Protein AF-A0AAX3RN47-F1 (afdb_monomer)

Solvent-accessible surface area (backbone atoms only — not comparable to full-atom values): 11446 Å² total; per-residue (Å²): 110,65,84,72,44,40,63,66,53,53,77,85,39,42,45,74,71,92,69,87,82,52,75,66,55,56,52,55,49,50,53,57,58,70,74,39,62,65,71,59,48,52,57,48,28,60,75,63,74,44,53,72,69,50,51,50,44,47,62,76,27,50,90,68,47,43,74,66,54,88,57,66,67,54,56,54,48,51,54,39,60,74,70,48,74,79,68,94,59,73,55,88,44,81,57,66,82,49,42,52,60,46,55,44,50,49,54,52,52,53,60,62,47,71,77,58,88,60,86,88,56,64,60,66,63,53,50,51,55,52,46,52,56,49,47,56,53,53,48,67,66,46,50,62,54,50,55,50,51,54,51,49,40,54,73,72,67,76,50,55,61,96,45,77,64,45,25,48,38,42,50,45,41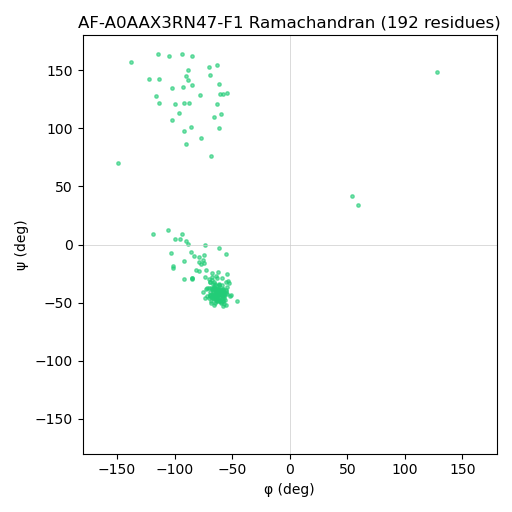,47,42,63,75,32,67,67,56,34,53,49,52,62,47,53,46,45,74,74,78,99

Sequence (194 aa):
MIEAFKRSAYLNERETVRKTTTLDHIKELSEWTNAIPHEMLEKRLEKDHLTREQLMLHIEQKDSPFIKKELKWIETFEELMDTYETSPLDYLSFQSLIHPFIIYAKKQIECLFKKVTSNLINIETVTQSITDALYARLHIMVMKCVILEVNIARKIEVLEGDTSEERFQYFMRQFNEDSEMRMEFLKTIQYYLG

Structure (mmCIF, N/CA/C/O backbone):
data_AF-A0AAX3RN47-F1
#
_entry.id   AF-A0AAX3RN47-F1
#
loop_
_atom_site.group_PDB
_atom_site.id
_atom_site.type_symbol
_atom_site.label_atom_id
_atom_site.label_alt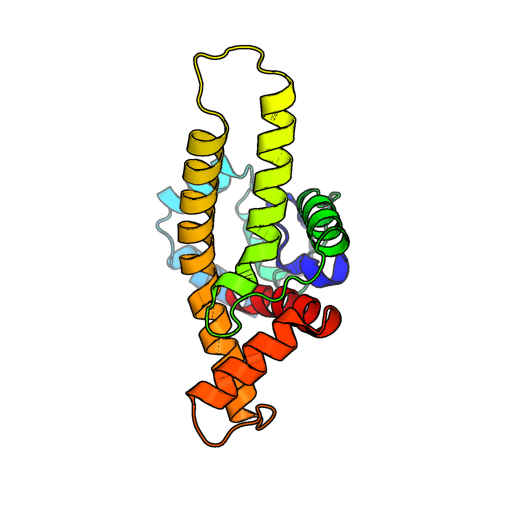_id
_atom_site.label_comp_id
_atom_site.label_asym_id
_atom_site.label_entity_id
_atom_site.label_seq_id
_atom_site.pdbx_PDB_ins_code
_atom_site.Cartn_x
_atom_site.Cartn_y
_atom_site.Cartn_z
_atom_site.occupancy
_atom_site.B_iso_or_equiv
_atom_site.auth_seq_id
_atom_site.auth_comp_id
_atom_site.auth_asym_id
_atom_site.auth_atom_id
_atom_site.pdbx_PDB_model_num
ATOM 1 N N . MET A 1 1 ? 11.785 9.933 3.137 1.00 72.75 1 MET A N 1
ATOM 2 C CA . MET A 1 1 ? 10.908 8.804 2.757 1.00 72.75 1 MET A CA 1
ATOM 3 C C . MET A 1 1 ? 10.748 8.621 1.246 1.00 72.75 1 MET A C 1
ATOM 5 O O . MET A 1 1 ? 10.734 7.481 0.803 1.00 72.75 1 MET A O 1
ATOM 9 N N . ILE A 1 2 ? 10.713 9.697 0.447 1.00 75.56 2 ILE A N 1
ATOM 10 C CA . ILE A 1 2 ? 10.593 9.649 -1.030 1.00 75.56 2 ILE A CA 1
ATOM 11 C C . ILE A 1 2 ? 11.521 8.615 -1.691 1.00 75.56 2 ILE A C 1
ATOM 13 O O . ILE A 1 2 ? 11.055 7.791 -2.470 1.00 75.56 2 ILE A O 1
ATOM 17 N N . GLU A 1 3 ? 12.811 8.600 -1.342 1.00 79.75 3 GLU A N 1
ATOM 18 C CA . GLU A 1 3 ? 13.776 7.665 -1.944 1.00 79.75 3 GLU A CA 1
ATOM 19 C C . GLU A 1 3 ? 13.427 6.189 -1.688 1.00 79.75 3 GLU A C 1
ATOM 21 O O . GLU A 1 3 ? 13.620 5.345 -2.561 1.00 79.75 3 GLU A O 1
ATOM 26 N N . ALA A 1 4 ? 12.845 5.880 -0.525 1.00 79.75 4 ALA A N 1
ATOM 27 C CA . ALA A 1 4 ? 12.442 4.525 -0.155 1.00 79.75 4 ALA A CA 1
ATOM 28 C C . ALA A 1 4 ? 11.205 4.035 -0.925 1.00 79.75 4 ALA A C 1
ATOM 30 O O . ALA A 1 4 ? 11.013 2.829 -1.051 1.00 79.75 4 ALA A O 1
ATOM 31 N N . PHE A 1 5 ? 10.392 4.956 -1.451 1.00 83.44 5 PHE A N 1
ATOM 32 C CA . PHE A 1 5 ? 9.124 4.665 -2.124 1.00 83.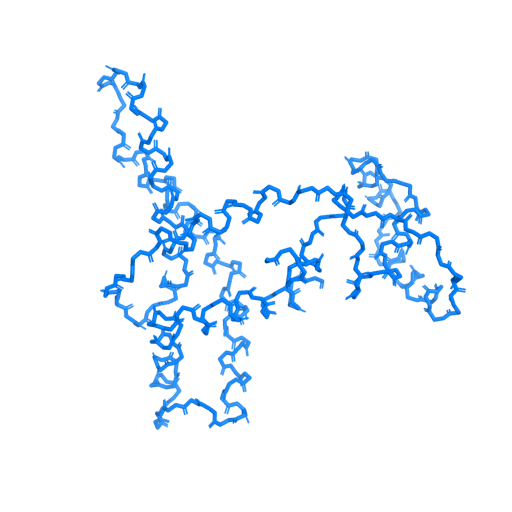44 5 PHE A CA 1
ATOM 33 C C . PHE A 1 5 ? 9.085 5.109 -3.589 1.00 83.44 5 PHE A C 1
ATOM 35 O O . PHE A 1 5 ? 8.038 5.035 -4.229 1.00 83.44 5 PHE A O 1
ATOM 42 N N . LYS A 1 6 ? 10.210 5.540 -4.169 1.00 85.44 6 LYS A N 1
ATOM 43 C CA . LYS A 1 6 ? 10.245 6.053 -5.547 1.00 85.44 6 LYS A CA 1
ATOM 44 C C . LYS A 1 6 ? 9.683 5.063 -6.577 1.00 85.44 6 LYS A C 1
ATOM 46 O O . LYS A 1 6 ? 9.050 5.484 -7.539 1.00 85.44 6 LYS A O 1
ATOM 51 N N . ARG A 1 7 ? 9.836 3.748 -6.355 1.00 85.75 7 ARG A N 1
ATOM 52 C CA . ARG A 1 7 ? 9.270 2.691 -7.222 1.00 85.75 7 ARG A CA 1
ATOM 53 C C . ARG A 1 7 ? 7.740 2.642 -7.182 1.00 85.75 7 ARG A C 1
ATOM 55 O O . ARG A 1 7 ? 7.129 2.214 -8.155 1.00 85.75 7 ARG A O 1
ATOM 62 N N . SER A 1 8 ? 7.140 3.127 -6.098 1.00 86.62 8 SER A N 1
ATOM 63 C CA . SER A 1 8 ? 5.688 3.218 -5.903 1.00 86.62 8 SER A CA 1
ATOM 64 C C . SER A 1 8 ? 5.068 4.466 -6.538 1.00 86.62 8 SER A C 1
ATOM 66 O O . SER A 1 8 ? 3.846 4.564 -6.601 1.00 86.62 8 SER A O 1
ATOM 68 N N . ALA A 1 9 ? 5.877 5.424 -7.008 1.00 88.12 9 ALA A N 1
ATOM 69 C CA . ALA A 1 9 ? 5.364 6.639 -7.634 1.00 88.12 9 ALA A CA 1
ATOM 70 C C . ALA A 1 9 ? 4.553 6.307 -8.893 1.00 88.12 9 ALA A C 1
ATOM 72 O O . ALA A 1 9 ? 4.973 5.476 -9.707 1.00 88.12 9 ALA A O 1
ATOM 73 N N . TYR A 1 10 ? 3.424 6.979 -9.093 1.00 86.94 10 TYR A N 1
ATOM 74 C CA . TYR A 1 10 ? 2.623 6.838 -10.306 1.00 86.94 10 TYR A CA 1
ATOM 75 C C . TYR A 1 10 ? 3.410 7.310 -11.536 1.00 86.94 10 TYR A C 1
ATOM 77 O O . TYR A 1 10 ? 4.303 8.150 -11.437 1.00 86.94 10 TYR A O 1
ATOM 85 N N . LEU A 1 11 ? 3.077 6.803 -12.728 1.00 85.81 11 LEU A N 1
ATOM 86 C CA . LEU A 1 11 ? 3.798 7.161 -13.961 1.00 85.81 11 LEU A CA 1
ATOM 87 C C . LEU A 1 11 ? 3.839 8.680 -14.204 1.00 85.81 11 LEU A C 1
ATOM 89 O O . LEU A 1 11 ? 4.876 9.226 -14.560 1.00 85.81 11 LEU A O 1
ATOM 93 N N . ASN A 1 12 ? 2.741 9.381 -13.915 1.00 84.94 12 ASN A N 1
ATOM 94 C CA . ASN A 1 12 ? 2.628 10.836 -14.054 1.00 84.94 12 ASN A CA 1
ATOM 95 C C . ASN A 1 12 ? 3.369 11.650 -12.965 1.00 84.94 12 ASN A C 1
ATOM 97 O O . ASN A 1 12 ? 3.471 12.877 -13.077 1.00 84.94 12 ASN A O 1
ATOM 101 N N . GLU A 1 13 ? 3.878 10.995 -11.919 1.00 87.25 13 GLU A N 1
ATOM 102 C CA . GLU A 1 13 ? 4.730 11.584 -10.877 1.00 87.25 13 GLU A CA 1
ATOM 103 C C . GLU A 1 13 ? 6.224 11.448 -11.211 1.00 87.25 13 GLU A C 1
ATOM 105 O O . GLU A 1 13 ? 7.068 12.124 -10.613 1.00 87.25 13 GLU A O 1
ATOM 110 N N . ARG A 1 14 ? 6.557 10.600 -12.190 1.00 87.44 14 ARG A N 1
ATOM 111 C CA . ARG A 1 14 ? 7.928 10.317 -12.609 1.00 87.44 14 ARG A CA 1
ATOM 112 C C . ARG A 1 14 ? 8.398 11.295 -13.684 1.00 87.44 14 ARG A C 1
ATOM 114 O O . ARG A 1 14 ? 7.623 11.799 -14.498 1.00 87.44 14 ARG A O 1
ATOM 121 N N . GLU A 1 15 ? 9.697 11.553 -13.705 1.00 84.00 15 GLU A N 1
ATOM 122 C CA . GLU A 1 15 ? 10.371 12.259 -14.786 1.00 84.00 15 GLU A CA 1
ATOM 123 C C . GLU A 1 15 ? 10.901 11.257 -15.812 1.00 84.00 15 GLU A C 1
ATOM 125 O O . GLU A 1 15 ? 11.489 10.236 -15.462 1.00 84.00 15 GLU A O 1
ATOM 130 N N . THR A 1 16 ? 10.700 11.554 -17.093 1.00 77.44 16 THR A N 1
ATOM 131 C CA . THR A 1 16 ? 11.273 10.777 -18.191 1.00 77.44 16 THR A CA 1
ATOM 132 C C . THR A 1 16 ? 12.611 11.387 -18.585 1.00 77.44 16 THR A C 1
ATOM 134 O O . THR A 1 16 ? 12.656 12.361 -19.341 1.00 77.44 16 THR A O 1
ATOM 137 N N . VAL A 1 17 ? 13.709 10.826 -18.087 1.00 69.62 17 VAL A N 1
ATOM 138 C CA . VAL A 1 17 ? 15.057 11.233 -18.509 1.00 69.62 17 VAL A CA 1
ATOM 139 C C . VAL A 1 17 ? 15.481 10.347 -19.674 1.00 69.62 17 VAL A C 1
ATOM 141 O O . VAL A 1 17 ? 15.528 9.132 -19.524 1.00 69.62 17 VAL A O 1
ATOM 144 N N . ARG A 1 18 ? 15.804 10.906 -20.844 1.00 63.19 18 ARG A N 1
ATOM 145 C CA . ARG A 1 18 ? 16.321 10.085 -21.951 1.00 63.19 18 ARG A CA 1
ATOM 146 C C . ARG A 1 18 ? 17.657 9.452 -21.550 1.00 63.19 18 ARG A C 1
ATOM 148 O O . ARG A 1 18 ? 18.615 10.162 -21.252 1.00 63.19 18 ARG A O 1
ATOM 155 N N . LYS A 1 19 ? 17.723 8.122 -21.577 1.00 62.34 19 LYS A N 1
ATOM 156 C CA . LYS A 1 19 ? 18.971 7.350 -21.560 1.00 62.34 19 LYS A CA 1
ATOM 157 C C . LYS A 1 19 ? 19.114 6.606 -22.885 1.00 62.34 19 LYS A C 1
ATOM 159 O O . LYS A 1 19 ? 18.166 6.506 -23.657 1.00 62.34 19 LYS A O 1
ATOM 164 N N . THR A 1 20 ? 20.317 6.124 -23.170 1.00 58.28 20 THR A N 1
ATOM 165 C CA . THR A 1 20 ? 20.572 5.273 -24.333 1.00 58.28 20 THR A CA 1
ATOM 166 C C . THR A 1 20 ? 19.830 3.947 -24.149 1.00 58.28 20 THR A C 1
ATOM 168 O O . THR A 1 20 ? 20.199 3.158 -23.279 1.00 58.28 20 THR A O 1
ATOM 171 N N . THR A 1 21 ? 18.784 3.712 -24.942 1.00 62.53 21 THR A N 1
ATOM 172 C CA . THR A 1 21 ? 18.019 2.456 -24.945 1.00 62.53 21 THR A CA 1
ATOM 173 C C . THR A 1 21 ? 18.928 1.279 -25.303 1.00 62.53 21 THR A C 1
ATOM 175 O O . THR A 1 21 ? 19.652 1.323 -26.300 1.00 62.53 21 THR A O 1
ATOM 178 N N . THR A 1 22 ? 18.905 0.219 -24.493 1.00 65.69 22 THR A N 1
ATOM 179 C CA . THR A 1 22 ? 19.652 -1.022 -24.767 1.00 65.69 22 THR A CA 1
ATOM 180 C C . THR A 1 22 ? 18.775 -2.044 -25.496 1.00 65.69 22 THR A C 1
ATOM 182 O O . THR A 1 22 ? 17.550 -1.928 -25.514 1.00 65.69 22 THR A O 1
ATOM 185 N N . LEU A 1 23 ? 19.392 -3.069 -26.094 1.00 64.25 23 LEU A N 1
ATOM 186 C CA . LEU A 1 23 ? 18.671 -4.111 -26.837 1.00 64.25 23 LEU A CA 1
ATOM 187 C C . LEU A 1 23 ? 17.680 -4.901 -25.957 1.00 64.25 23 LEU A C 1
ATOM 189 O O . LEU A 1 23 ? 16.601 -5.262 -26.422 1.00 64.25 23 LEU A O 1
ATOM 193 N N . ASP A 1 24 ? 18.026 -5.131 -24.687 1.00 65.38 24 ASP A N 1
ATOM 194 C CA . ASP A 1 24 ? 17.179 -5.859 -23.732 1.00 65.38 24 ASP A CA 1
ATOM 195 C C . ASP A 1 24 ? 15.890 -5.093 -23.406 1.00 65.38 24 ASP A C 1
ATOM 197 O O . ASP A 1 24 ? 14.807 -5.679 -23.382 1.00 65.38 24 ASP A O 1
ATOM 201 N N . HIS A 1 25 ? 15.979 -3.766 -23.273 1.00 67.00 25 HIS A N 1
ATOM 202 C CA . HIS A 1 25 ? 14.815 -2.909 -23.044 1.00 67.00 25 HIS A CA 1
ATOM 203 C C . HIS A 1 25 ? 13.836 -2.918 -24.226 1.00 67.00 25 HIS A C 1
ATOM 205 O O . HIS A 1 25 ? 12.623 -2.870 -24.030 1.00 67.00 25 HIS A O 1
ATOM 211 N N . ILE A 1 26 ? 14.339 -3.033 -25.461 1.00 67.88 26 ILE A N 1
ATOM 212 C CA . ILE A 1 26 ? 13.494 -3.146 -26.663 1.00 67.88 26 ILE A CA 1
ATOM 213 C C . ILE A 1 26 ? 12.690 -4.452 -26.633 1.00 67.88 26 ILE A C 1
ATOM 215 O O . ILE A 1 26 ? 11.512 -4.467 -26.999 1.00 67.88 26 ILE A O 1
ATOM 219 N N . LYS A 1 27 ? 13.307 -5.547 -26.174 1.00 74.25 27 LYS A N 1
ATOM 220 C CA . LYS A 1 27 ? 12.639 -6.844 -26.055 1.00 74.25 27 LYS A CA 1
ATOM 221 C C . LYS A 1 27 ? 11.562 -6.819 -24.969 1.00 74.25 27 LYS A C 1
ATOM 223 O O . LYS A 1 27 ? 10.420 -7.169 -25.259 1.00 74.25 27 LYS A O 1
ATOM 228 N N . GLU A 1 28 ? 11.887 -6.325 -23.778 1.00 73.19 28 GLU A N 1
ATOM 229 C CA . GLU A 1 28 ? 10.935 -6.195 -22.665 1.00 73.19 28 GLU A CA 1
ATOM 230 C C . GLU A 1 28 ? 9.738 -5.297 -23.027 1.00 73.19 28 GLU A C 1
ATOM 232 O O . GLU A 1 28 ? 8.583 -5.623 -22.747 1.00 73.19 28 GLU A O 1
ATOM 237 N N . LEU A 1 29 ? 9.987 -4.203 -23.749 1.00 71.19 29 LEU A N 1
ATOM 238 C CA . LEU A 1 29 ? 8.935 -3.338 -24.273 1.00 71.19 29 LEU A CA 1
ATOM 239 C C . LEU A 1 29 ? 8.012 -4.062 -25.260 1.00 71.19 29 LEU A C 1
ATOM 241 O O . LEU A 1 29 ? 6.795 -3.852 -25.253 1.00 71.19 29 LEU A O 1
ATOM 245 N N . SER A 1 30 ? 8.578 -4.882 -26.147 1.00 74.00 30 SER A N 1
ATOM 246 C CA . SER A 1 30 ? 7.787 -5.649 -27.109 1.00 74.00 30 SER A CA 1
ATOM 247 C C . SER A 1 30 ? 6.884 -6.657 -26.396 1.00 74.00 30 SER A C 1
ATOM 249 O O . SER A 1 30 ? 5.720 -6.795 -26.756 1.00 74.00 30 SER A O 1
ATOM 251 N N . GLU A 1 31 ? 7.367 -7.281 -25.323 1.00 80.50 31 GLU A N 1
ATOM 252 C CA . GLU A 1 31 ? 6.576 -8.190 -24.492 1.00 80.50 31 GLU A CA 1
ATOM 253 C C . GLU A 1 31 ? 5.419 -7.443 -23.807 1.00 80.50 31 GLU A C 1
ATOM 255 O O . GLU A 1 31 ? 4.267 -7.866 -23.911 1.00 80.50 31 GLU A O 1
ATOM 260 N N . TRP A 1 32 ? 5.688 -6.275 -23.213 1.00 74.56 32 TRP A N 1
ATOM 261 C CA . TRP A 1 32 ? 4.668 -5.431 -22.575 1.00 74.56 32 TRP A CA 1
ATOM 262 C C . TRP A 1 32 ? 3.599 -4.928 -23.546 1.00 74.56 32 TRP A C 1
ATOM 264 O O . TRP A 1 32 ? 2.402 -5.000 -23.267 1.00 74.56 32 TRP A O 1
ATOM 274 N N . THR A 1 33 ? 4.020 -4.404 -24.696 1.00 76.75 33 THR A N 1
ATOM 275 C CA . THR A 1 33 ? 3.093 -3.823 -25.676 1.00 76.75 33 THR A CA 1
ATOM 276 C C . THR A 1 33 ? 2.282 -4.878 -26.420 1.00 76.75 33 THR A C 1
ATOM 278 O O . THR A 1 33 ? 1.151 -4.591 -26.799 1.00 76.75 33 THR A O 1
ATOM 281 N N . ASN A 1 34 ? 2.805 -6.097 -26.581 1.00 81.88 34 ASN A N 1
ATOM 282 C CA . ASN A 1 34 ? 2.066 -7.212 -27.177 1.00 81.88 34 ASN A CA 1
ATOM 283 C C . ASN A 1 34 ? 1.087 -7.874 -26.195 1.00 81.88 34 ASN A C 1
ATOM 285 O O . ASN A 1 34 ? 0.120 -8.497 -26.630 1.00 81.88 34 ASN A O 1
ATOM 289 N N . ALA A 1 35 ? 1.307 -7.738 -24.884 1.00 83.06 35 ALA A N 1
ATOM 290 C CA . ALA A 1 35 ? 0.412 -8.272 -23.858 1.00 83.06 35 ALA A CA 1
ATOM 291 C C . ALA A 1 35 ? -0.895 -7.469 -23.702 1.00 83.06 35 ALA A C 1
ATOM 293 O O . ALA A 1 35 ? -1.850 -7.962 -23.101 1.00 83.06 35 ALA A O 1
ATOM 294 N N . ILE A 1 36 ? -0.956 -6.242 -24.231 1.00 83.12 36 ILE A N 1
ATOM 295 C CA . ILE A 1 36 ? -2.099 -5.335 -24.082 1.00 83.12 36 ILE A CA 1
ATOM 296 C C . ILE A 1 36 ? -2.718 -5.067 -25.461 1.00 83.12 36 ILE A C 1
ATOM 298 O O . ILE A 1 36 ? -2.008 -4.638 -26.371 1.00 83.12 36 ILE A O 1
ATOM 302 N N . PRO A 1 37 ? -4.043 -5.244 -25.642 1.00 89.31 37 PRO A N 1
ATOM 303 C CA . PRO A 1 37 ? -4.707 -4.857 -26.881 1.00 89.31 37 PRO A CA 1
ATOM 304 C C . PRO A 1 37 ? -4.439 -3.386 -27.215 1.00 89.31 37 PRO A C 1
ATOM 306 O O . PRO A 1 37 ? -4.638 -2.511 -26.371 1.00 89.31 37 PRO A O 1
ATOM 309 N N . HIS A 1 38 ? -4.026 -3.110 -28.455 1.00 85.75 38 HIS A N 1
ATOM 310 C CA . HIS A 1 38 ? -3.560 -1.783 -28.870 1.00 85.75 38 HIS A CA 1
ATOM 311 C C . HIS A 1 38 ? -4.542 -0.655 -28.514 1.00 85.75 38 HIS A C 1
ATOM 313 O O . HIS A 1 38 ? -4.138 0.349 -27.940 1.00 85.75 38 HIS A O 1
ATOM 319 N N . GLU A 1 39 ? -5.840 -0.852 -28.757 1.00 89.50 39 GLU A N 1
ATOM 320 C CA . GLU A 1 39 ? -6.873 0.145 -28.447 1.00 89.50 39 GLU A CA 1
ATOM 321 C C . GLU A 1 39 ? -6.959 0.475 -26.945 1.00 89.50 39 GLU A C 1
ATOM 323 O O . GLU A 1 39 ? -7.188 1.624 -26.565 1.00 89.50 39 GLU A O 1
ATOM 328 N N . MET A 1 40 ? -6.756 -0.517 -26.070 1.00 89.19 40 MET A N 1
ATOM 329 C CA . MET A 1 40 ? -6.765 -0.298 -24.620 1.00 89.19 40 MET A CA 1
ATOM 330 C C . MET A 1 40 ? -5.520 0.454 -24.159 1.00 89.19 40 MET A C 1
ATOM 332 O O . MET A 1 40 ? -5.618 1.298 -23.268 1.00 89.19 40 MET A O 1
ATOM 336 N N . LEU A 1 41 ? -4.369 0.165 -24.773 1.00 87.00 41 LEU A N 1
ATOM 337 C CA . LEU A 1 41 ? -3.126 0.871 -24.492 1.00 87.00 41 LEU A CA 1
ATOM 338 C C . LEU A 1 41 ? -3.244 2.352 -24.864 1.00 87.00 41 LEU A C 1
ATOM 340 O O . LEU A 1 41 ? -2.961 3.201 -24.025 1.00 87.00 41 LEU A O 1
ATOM 344 N N . GLU A 1 42 ? -3.732 2.667 -26.065 1.00 88.69 42 GLU A N 1
ATOM 345 C CA . GLU A 1 42 ? -3.890 4.057 -26.515 1.00 88.69 42 GLU A CA 1
ATOM 346 C C . GLU A 1 42 ? -4.890 4.829 -25.639 1.00 88.69 42 GLU A C 1
ATOM 348 O O . GLU A 1 42 ? -4.577 5.920 -25.166 1.00 88.69 42 GLU A O 1
ATOM 353 N N . LYS A 1 43 ? -6.041 4.227 -25.300 1.00 90.31 43 LYS A N 1
ATOM 354 C CA . LYS A 1 43 ? -7.005 4.823 -24.351 1.00 90.31 43 LYS A CA 1
ATOM 355 C C . LYS A 1 43 ? -6.382 5.108 -22.985 1.00 90.31 43 LYS A C 1
ATOM 357 O O . LYS A 1 43 ? -6.712 6.104 -22.340 1.00 90.31 43 LYS A O 1
ATOM 362 N N . ARG A 1 44 ? -5.509 4.217 -22.505 1.00 87.31 44 ARG A N 1
ATOM 363 C CA . ARG A 1 44 ? -4.838 4.392 -21.215 1.00 87.31 44 ARG A CA 1
ATOM 364 C C . ARG A 1 44 ? -3.792 5.503 -21.269 1.00 87.31 44 ARG A C 1
ATOM 366 O O . ARG A 1 44 ? -3.757 6.325 -20.359 1.00 87.31 44 ARG A O 1
ATOM 373 N N . LEU A 1 45 ? -2.990 5.537 -22.331 1.00 87.94 45 LEU A N 1
ATOM 374 C CA . LEU A 1 45 ? -1.995 6.578 -22.583 1.00 87.94 45 LEU A CA 1
ATOM 375 C C . LEU A 1 45 ? -2.640 7.965 -22.674 1.00 87.94 45 LEU A C 1
ATOM 377 O O . LEU A 1 45 ? -2.160 8.904 -22.042 1.00 87.94 45 LEU A O 1
ATOM 381 N N . GLU A 1 46 ? -3.773 8.078 -23.370 1.00 90.38 46 GLU A N 1
ATOM 382 C CA . GLU A 1 46 ? -4.537 9.324 -23.468 1.00 90.38 46 GLU A CA 1
ATOM 383 C C . GLU A 1 46 ? -5.031 9.799 -22.094 1.00 90.38 46 GLU A C 1
ATOM 385 O O . GLU A 1 46 ? -4.833 10.961 -21.733 1.00 90.38 46 GLU A O 1
ATOM 390 N N . LYS A 1 47 ? -5.610 8.887 -21.298 1.00 88.88 47 LYS A N 1
ATOM 391 C CA . LYS A 1 47 ? -6.093 9.181 -19.940 1.00 88.88 47 LYS A CA 1
ATOM 392 C C . LYS A 1 47 ? -4.978 9.664 -19.011 1.00 88.88 47 LYS A C 1
ATOM 394 O O . LYS A 1 47 ? -5.212 10.555 -18.199 1.00 88.88 47 LYS A O 1
ATOM 399 N N . ASP A 1 48 ? -3.795 9.068 -19.119 1.00 83.75 48 ASP A N 1
ATOM 400 C CA . ASP A 1 48 ? -2.648 9.399 -18.271 1.00 83.75 48 ASP A CA 1
ATOM 401 C C . ASP A 1 48 ? -1.803 10.556 -18.851 1.00 83.75 48 ASP A C 1
ATOM 403 O O . ASP A 1 48 ? -0.828 10.975 -18.228 1.00 83.75 48 ASP A O 1
ATOM 407 N N . HIS A 1 49 ? -2.195 11.111 -20.009 1.00 87.56 49 HIS A N 1
ATOM 408 C CA . HIS A 1 49 ? -1.472 12.147 -20.757 1.00 87.56 49 HIS A CA 1
ATOM 409 C C . HIS A 1 49 ? -0.014 11.768 -21.069 1.00 87.56 49 HIS A C 1
ATOM 411 O O . HIS A 1 49 ? 0.896 12.593 -20.957 1.00 87.56 49 HIS A O 1
ATOM 417 N N . LEU A 1 50 ? 0.202 10.511 -21.459 1.00 86.38 50 LEU A N 1
ATOM 418 C CA . LEU A 1 50 ? 1.512 9.948 -21.774 1.00 86.38 50 LEU A CA 1
ATOM 419 C C . LEU A 1 50 ? 1.614 9.591 -23.255 1.00 86.38 50 LEU A C 1
ATOM 421 O O . LEU A 1 50 ? 0.678 9.070 -23.855 1.00 86.38 50 LEU A O 1
ATOM 425 N N . THR A 1 51 ? 2.786 9.812 -23.844 1.00 86.31 51 THR A N 1
ATOM 426 C CA . THR A 1 51 ? 3.125 9.251 -25.154 1.00 86.31 51 THR A CA 1
ATOM 427 C C . THR A 1 51 ? 3.677 7.835 -25.010 1.00 86.31 51 THR A C 1
ATOM 429 O O . THR A 1 51 ? 4.162 7.427 -23.952 1.00 86.31 51 THR A O 1
ATOM 432 N N . ARG A 1 52 ? 3.678 7.082 -26.113 1.00 81.06 52 ARG A N 1
ATOM 433 C CA . ARG A 1 52 ? 4.311 5.759 -26.158 1.00 81.06 52 ARG A CA 1
ATOM 434 C C . ARG A 1 52 ? 5.804 5.818 -25.827 1.00 81.06 52 ARG A C 1
ATOM 436 O O . ARG A 1 52 ? 6.287 4.962 -25.100 1.00 81.06 52 ARG A O 1
ATOM 443 N N . GLU A 1 53 ? 6.510 6.850 -26.293 1.00 81.44 53 GLU A N 1
ATOM 444 C CA . GLU A 1 53 ? 7.924 7.076 -25.956 1.00 81.44 53 GLU A CA 1
ATOM 445 C C . GLU A 1 53 ? 8.114 7.328 -24.450 1.00 81.44 53 GLU A C 1
ATOM 447 O O . GLU A 1 53 ? 9.040 6.800 -23.842 1.00 81.44 53 GLU A O 1
ATOM 452 N N . GLN A 1 54 ? 7.213 8.078 -23.813 1.00 83.19 54 GLN A N 1
ATOM 453 C CA . GLN A 1 54 ? 7.268 8.292 -22.364 1.00 83.19 54 GLN A CA 1
ATOM 454 C C . GLN A 1 54 ? 7.002 7.000 -21.588 1.00 83.19 54 GLN A C 1
ATOM 456 O O . GLN A 1 54 ? 7.716 6.711 -20.630 1.00 83.19 54 GLN A O 1
ATOM 461 N N . LEU A 1 55 ? 6.038 6.185 -22.029 1.00 84.81 55 LEU A N 1
ATOM 462 C CA . LEU A 1 55 ? 5.814 4.858 -21.455 1.00 84.81 55 LEU A CA 1
ATOM 463 C C . LEU A 1 55 ? 7.061 3.970 -21.577 1.00 84.81 55 LEU A C 1
ATOM 465 O O . LEU A 1 55 ? 7.417 3.305 -20.609 1.00 84.81 55 LEU A O 1
ATOM 469 N N . MET A 1 56 ? 7.748 3.995 -22.724 1.00 79.44 56 MET A N 1
ATOM 470 C CA . MET A 1 56 ? 9.006 3.260 -22.915 1.00 79.44 56 MET A CA 1
ATOM 471 C C . MET A 1 56 ? 10.049 3.665 -21.875 1.00 79.44 56 MET A C 1
ATOM 473 O O . MET A 1 56 ? 10.585 2.811 -21.175 1.00 79.44 56 MET A O 1
ATOM 477 N N . LEU A 1 57 ? 10.278 4.969 -21.720 1.00 81.50 57 LEU A N 1
ATOM 478 C CA . LEU A 1 57 ? 11.238 5.493 -20.750 1.00 81.50 57 LEU A CA 1
ATOM 479 C C . LEU A 1 57 ? 10.861 5.122 -19.308 1.00 81.50 57 LEU A C 1
ATOM 481 O O . LEU A 1 57 ? 11.742 4.859 -18.494 1.00 81.50 57 LEU A O 1
ATOM 485 N N . HIS A 1 58 ? 9.568 5.058 -18.980 1.00 85.06 58 HIS A N 1
ATOM 486 C CA . HIS A 1 58 ? 9.123 4.605 -17.663 1.00 85.06 58 HIS A CA 1
ATOM 487 C C . HIS A 1 58 ? 9.393 3.119 -17.409 1.00 85.06 58 HIS A C 1
ATOM 489 O O . HIS A 1 58 ? 9.761 2.773 -16.286 1.00 85.06 58 HIS A O 1
ATOM 495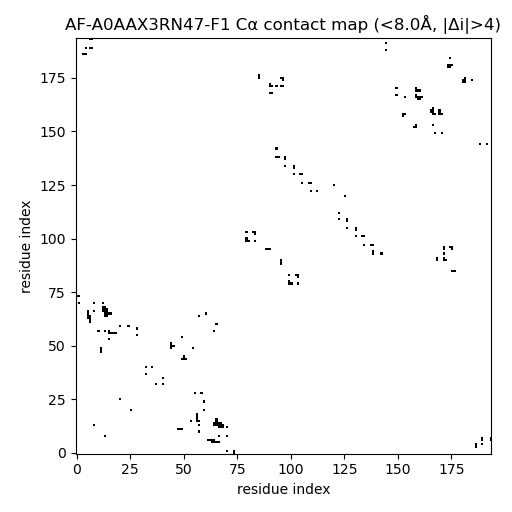 N N . ILE A 1 59 ? 9.232 2.261 -18.420 1.00 81.00 59 ILE A N 1
ATOM 496 C CA . ILE A 1 59 ? 9.545 0.828 -18.321 1.00 81.00 59 ILE A CA 1
ATOM 497 C C . ILE A 1 59 ? 11.056 0.639 -18.137 1.00 81.00 59 ILE A C 1
ATOM 499 O O . ILE A 1 59 ? 11.471 -0.056 -17.213 1.00 81.00 59 ILE A O 1
ATOM 503 N N . GLU A 1 60 ? 11.880 1.340 -18.924 1.00 80.50 60 GLU A N 1
ATOM 504 C CA . GLU A 1 60 ? 13.349 1.323 -18.798 1.00 80.50 60 GLU A CA 1
ATOM 505 C C . GLU A 1 60 ? 13.839 1.782 -17.415 1.00 80.50 60 GLU A C 1
ATOM 507 O O . GLU A 1 60 ? 14.900 1.382 -16.942 1.00 80.50 60 GLU A O 1
ATOM 512 N N . GLN A 1 61 ? 13.075 2.650 -16.752 1.00 80.62 61 GLN A N 1
ATOM 513 C CA . GLN A 1 61 ? 13.443 3.257 -15.472 1.00 80.62 61 GLN A CA 1
ATOM 514 C C . GLN A 1 61 ? 12.673 2.674 -14.288 1.00 80.62 61 GLN A C 1
ATOM 516 O O . GLN A 1 61 ? 12.738 3.238 -13.196 1.00 80.62 61 GLN A O 1
ATOM 521 N N . LYS A 1 62 ? 11.963 1.551 -14.464 1.00 81.00 62 LYS A N 1
ATOM 522 C CA . LYS A 1 62 ? 11.069 0.983 -13.441 1.00 81.00 62 LYS A CA 1
ATOM 523 C C . LYS A 1 62 ? 11.755 0.740 -12.091 1.00 81.00 62 LYS A C 1
ATOM 525 O O . LYS A 1 62 ? 11.157 0.989 -11.049 1.00 81.00 62 LYS A O 1
ATOM 530 N N . ASP A 1 63 ? 13.024 0.328 -12.108 1.00 81.62 63 ASP A N 1
ATOM 531 C CA . ASP A 1 63 ? 13.793 -0.007 -10.905 1.00 81.62 63 ASP A CA 1
ATOM 532 C C . ASP A 1 63 ? 14.383 1.208 -10.180 1.00 81.62 63 ASP A C 1
ATOM 534 O O . ASP A 1 63 ? 14.709 1.141 -8.990 1.00 81.62 63 ASP A O 1
ATOM 538 N N . SER A 1 64 ? 14.542 2.327 -10.882 1.00 83.06 64 SER A N 1
ATOM 539 C CA . SER A 1 64 ? 15.067 3.562 -10.305 1.00 83.06 64 SER A CA 1
ATOM 540 C C . SER A 1 64 ? 14.472 4.778 -11.014 1.00 83.06 64 SER A C 1
ATOM 542 O O . SER A 1 64 ? 15.193 5.479 -11.734 1.00 83.06 64 SER A O 1
ATOM 544 N N . PRO A 1 65 ? 13.170 5.038 -10.814 1.00 85.94 65 PRO A N 1
ATOM 545 C CA . PRO A 1 65 ? 12.508 6.164 -11.444 1.00 85.94 65 PRO A CA 1
ATOM 546 C C . PRO A 1 65 ? 13.007 7.485 -10.855 1.00 85.94 65 PRO A C 1
ATOM 548 O O . PRO A 1 65 ? 13.302 7.580 -9.662 1.00 85.94 65 PRO A O 1
ATOM 551 N N . PHE A 1 66 ? 13.067 8.512 -11.698 1.00 84.62 66 PHE A N 1
ATOM 552 C CA . PHE A 1 66 ? 13.280 9.887 -11.259 1.00 84.62 66 PHE A CA 1
ATOM 553 C C . PHE A 1 66 ? 11.939 10.498 -10.868 1.00 84.62 66 PHE A C 1
ATOM 555 O O . PHE A 1 66 ? 10.946 10.296 -11.564 1.00 84.62 66 PHE A O 1
ATOM 562 N N . ILE A 1 67 ? 11.892 11.226 -9.756 1.00 86.62 67 ILE A N 1
ATOM 563 C CA . ILE A 1 67 ? 10.657 11.818 -9.240 1.00 86.62 67 ILE A CA 1
ATOM 564 C C . ILE A 1 67 ? 10.608 13.290 -9.639 1.00 86.62 67 ILE A C 1
ATOM 566 O O . ILE A 1 67 ? 11.497 14.064 -9.295 1.00 86.62 67 ILE A O 1
ATOM 570 N N . LYS A 1 68 ? 9.560 13.670 -10.374 1.00 76.00 68 LYS A N 1
ATOM 571 C CA . LYS A 1 68 ? 9.387 15.022 -10.926 1.00 76.00 68 LYS A CA 1
ATOM 572 C C . LYS A 1 68 ? 8.753 15.990 -9.928 1.00 76.00 68 LYS A C 1
ATOM 574 O O . LYS A 1 68 ? 8.901 17.204 -10.055 1.00 76.00 68 LYS A O 1
ATOM 579 N N . LYS A 1 69 ? 7.940 15.459 -9.015 1.00 74.81 69 LYS A N 1
ATOM 580 C CA . LYS A 1 69 ? 7.042 16.229 -8.152 1.00 74.81 69 LYS A CA 1
ATOM 581 C C . LYS A 1 69 ? 7.061 15.693 -6.734 1.00 74.81 69 LYS A C 1
ATOM 583 O O . LYS A 1 69 ? 7.344 14.524 -6.506 1.00 74.81 69 LYS A O 1
ATOM 588 N N . GLU A 1 70 ? 6.682 16.555 -5.806 1.00 80.38 70 GLU A N 1
ATOM 589 C CA . GLU A 1 70 ? 6.360 16.145 -4.448 1.00 80.38 70 GLU A CA 1
ATOM 590 C C . GLU A 1 70 ? 5.232 15.100 -4.459 1.00 80.38 70 GLU A C 1
ATOM 592 O O . GLU A 1 70 ? 4.208 15.261 -5.136 1.00 80.38 70 GLU A O 1
ATOM 597 N N . LEU A 1 71 ? 5.460 13.994 -3.753 1.00 88.12 71 LEU A N 1
ATOM 598 C CA . LEU A 1 71 ? 4.551 12.859 -3.693 1.00 88.12 71 LEU A CA 1
ATOM 599 C C . LEU A 1 71 ? 3.587 13.076 -2.526 1.00 88.12 71 LEU A C 1
ATOM 601 O O . LEU A 1 71 ? 3.828 12.594 -1.427 1.00 88.12 71 LEU A O 1
ATOM 605 N N . LYS A 1 72 ? 2.478 13.784 -2.764 1.00 88.62 72 LYS A N 1
ATOM 606 C CA . LYS A 1 72 ? 1.500 14.139 -1.710 1.00 88.62 72 LYS A CA 1
ATOM 607 C C . LYS A 1 72 ? 0.985 12.949 -0.902 1.00 88.62 72 LYS A C 1
ATOM 609 O O . LYS A 1 72 ? 0.638 13.073 0.269 1.00 88.62 72 LYS A O 1
ATOM 614 N N . TRP A 1 73 ? 0.896 11.784 -1.541 1.00 89.69 73 TRP A N 1
ATOM 615 C CA . TRP A 1 73 ? 0.477 10.565 -0.862 1.00 89.69 73 TRP A CA 1
ATOM 616 C C . TRP A 1 73 ? 1.514 10.099 0.172 1.00 89.69 73 TRP A C 1
ATOM 618 O O . TRP A 1 73 ? 1.120 9.498 1.165 1.00 89.69 73 TRP A O 1
ATOM 628 N N . ILE A 1 74 ? 2.804 10.406 -0.022 1.00 89.19 74 ILE A N 1
ATOM 629 C CA . ILE A 1 74 ? 3.861 10.144 0.963 1.00 89.19 74 ILE A CA 1
ATOM 630 C C . ILE A 1 74 ? 3.687 11.050 2.173 1.00 89.19 74 ILE A C 1
ATOM 632 O O . ILE A 1 74 ? 3.754 10.542 3.280 1.00 89.19 74 ILE A O 1
ATOM 636 N N . GLU A 1 75 ? 3.382 12.337 1.993 1.00 88.25 75 GLU A N 1
ATOM 637 C CA . GLU A 1 75 ? 3.100 13.237 3.126 1.00 88.25 75 GLU A CA 1
ATOM 638 C C . GLU A 1 75 ? 1.920 12.717 3.965 1.00 88.25 75 GLU A C 1
ATOM 640 O O . GLU A 1 75 ? 1.982 12.660 5.190 1.00 88.25 75 GLU A O 1
ATOM 645 N N . THR A 1 76 ? 0.852 12.268 3.293 1.00 89.88 76 THR A N 1
ATOM 646 C CA . THR A 1 76 ? -0.317 11.662 3.959 1.00 89.88 76 THR A CA 1
ATOM 647 C C . THR A 1 76 ? 0.059 10.366 4.682 1.00 89.88 76 THR A C 1
ATOM 649 O O . THR A 1 76 ? -0.452 10.073 5.760 1.00 89.88 76 THR A O 1
ATOM 652 N N . PHE A 1 77 ? 0.937 9.564 4.081 1.00 89.06 77 PHE A N 1
ATOM 653 C CA . PHE A 1 77 ? 1.416 8.313 4.655 1.00 89.06 77 PHE A CA 1
ATOM 654 C C . PHE A 1 77 ? 2.317 8.547 5.875 1.00 89.06 77 PHE A C 1
ATOM 656 O O . PHE A 1 77 ? 2.163 7.848 6.872 1.00 89.06 77 PHE A O 1
ATOM 663 N N . GLU A 1 78 ? 3.203 9.543 5.818 1.00 86.94 78 GLU A N 1
ATOM 664 C CA . GLU A 1 78 ? 4.032 9.998 6.938 1.00 86.94 78 GLU A CA 1
ATOM 665 C C . GLU A 1 78 ? 3.152 10.432 8.109 1.00 86.94 78 GLU A C 1
ATOM 667 O O . GLU A 1 78 ? 3.262 9.872 9.197 1.00 86.94 78 GLU A O 1
ATOM 672 N N . GLU A 1 79 ? 2.194 11.329 7.864 1.00 87.50 79 GLU A N 1
ATOM 673 C CA . GLU A 1 79 ? 1.252 11.790 8.888 1.00 87.50 79 GLU A CA 1
ATOM 674 C C . GLU A 1 79 ? 0.472 10.622 9.517 1.00 87.50 79 GLU A C 1
ATOM 676 O O . GLU A 1 79 ? 0.296 10.548 10.735 1.00 87.50 79 GLU A O 1
ATOM 681 N N . LEU A 1 80 ? 0.000 9.686 8.695 1.00 88.88 80 LEU A N 1
ATOM 682 C CA . LEU A 1 80 ? -0.727 8.509 9.159 1.00 88.88 80 LEU A CA 1
ATOM 683 C C . LEU A 1 80 ? 0.137 7.623 10.060 1.00 88.88 80 LEU A C 1
ATOM 685 O O . LEU A 1 80 ? -0.357 7.156 11.086 1.00 88.88 80 LEU A O 1
ATOM 689 N N . MET A 1 81 ? 1.398 7.389 9.693 1.00 83.19 81 MET A N 1
ATOM 690 C CA . MET A 1 81 ? 2.307 6.541 10.467 1.00 83.19 81 MET A CA 1
ATOM 691 C C . MET A 1 81 ? 2.766 7.215 11.760 1.00 83.19 81 MET A C 1
ATOM 693 O O . MET A 1 81 ? 2.818 6.551 12.791 1.00 83.19 81 MET A O 1
ATOM 697 N N . ASP A 1 82 ? 3.010 8.526 11.734 1.00 80.81 82 ASP A N 1
ATOM 698 C CA . ASP A 1 82 ? 3.418 9.302 12.910 1.00 80.81 82 ASP A CA 1
ATOM 699 C C . ASP A 1 82 ? 2.287 9.443 13.938 1.00 80.81 82 ASP A C 1
ATOM 701 O O . ASP A 1 82 ? 2.524 9.493 15.144 1.00 80.81 82 ASP A O 1
ATOM 705 N N . THR A 1 83 ? 1.035 9.504 13.478 1.00 74.81 83 THR A N 1
ATOM 706 C CA . THR A 1 83 ? -0.144 9.657 14.349 1.00 74.81 83 THR A CA 1
ATOM 707 C C . THR A 1 83 ? -0.746 8.331 14.810 1.00 74.81 83 THR A C 1
ATOM 709 O O . THR A 1 83 ? -1.788 8.324 15.487 1.00 74.81 83 THR A O 1
ATOM 712 N N . TYR A 1 84 ? -0.125 7.211 14.434 1.00 77.31 84 TYR A N 1
ATOM 713 C CA . TYR A 1 84 ? -0.553 5.883 14.832 1.00 77.31 84 TYR A CA 1
ATOM 714 C C . TYR A 1 84 ? 0.044 5.501 16.187 1.00 77.31 84 TYR A C 1
ATOM 716 O O . TYR A 1 84 ? 1.190 5.074 16.295 1.00 77.31 84 TYR A O 1
ATOM 724 N N . GLU A 1 85 ? -0.771 5.606 17.232 1.00 70.00 85 GLU A N 1
ATOM 725 C CA . GLU A 1 85 ? -0.460 4.991 18.518 1.00 70.00 85 GLU A CA 1
ATOM 726 C C . GLU A 1 85 ? -0.775 3.495 18.442 1.00 70.00 85 GLU A C 1
ATOM 728 O O . GLU A 1 85 ? -1.866 3.093 18.021 1.00 70.00 85 GLU A O 1
ATOM 733 N N . THR A 1 86 ? 0.187 2.659 18.833 1.00 66.50 86 THR A N 1
ATOM 734 C CA . THR A 1 86 ? 0.011 1.209 18.862 1.00 66.50 86 THR A CA 1
ATOM 735 C C . THR A 1 86 ? -1.142 0.854 19.795 1.00 66.50 86 THR A C 1
ATOM 737 O O . THR A 1 86 ? -1.089 1.044 21.007 1.00 66.50 86 THR A O 1
ATOM 740 N N . SER A 1 87 ? -2.226 0.342 19.219 1.00 61.19 87 SER A N 1
ATOM 741 C CA . SER A 1 87 ? -3.324 -0.225 19.992 1.00 61.19 87 SER A CA 1
ATOM 742 C C . SER A 1 87 ? -3.036 -1.707 20.247 1.00 61.19 87 SER A C 1
ATOM 744 O O . SER A 1 87 ? -2.538 -2.374 19.332 1.00 61.19 87 SER A O 1
ATOM 746 N N . PRO A 1 88 ? -3.351 -2.250 21.439 1.00 56.41 88 PRO A N 1
ATOM 747 C CA . PRO A 1 88 ? -3.380 -3.689 21.671 1.00 56.41 88 PRO A CA 1
ATOM 748 C C . PRO A 1 88 ? -4.550 -4.278 20.874 1.00 56.41 88 PRO A C 1
ATOM 750 O O . PRO A 1 88 ? -5.633 -4.540 21.394 1.00 56.41 88 PRO A O 1
ATOM 753 N N . LEU A 1 89 ? -4.355 -4.400 19.567 1.00 59.62 89 LEU A N 1
ATOM 754 C CA . LEU A 1 89 ? -5.272 -5.100 18.690 1.00 59.62 89 LEU A CA 1
ATOM 755 C C . LEU A 1 89 ? -5.181 -6.585 18.988 1.00 59.62 89 LEU A C 1
ATOM 757 O O . LEU A 1 89 ? -4.133 -7.087 19.390 1.00 59.62 89 LEU A O 1
ATOM 761 N N . ASP A 1 90 ? -6.273 -7.293 18.734 1.00 59.91 90 ASP A N 1
ATOM 762 C CA . ASP A 1 90 ? -6.243 -8.744 18.717 1.00 59.91 90 ASP A CA 1
ATOM 763 C C . ASP A 1 90 ? -5.272 -9.206 17.612 1.00 59.91 90 ASP A C 1
ATOM 765 O O . ASP A 1 90 ? -5.582 -9.166 16.414 1.00 59.91 90 ASP A O 1
ATOM 769 N N . TYR A 1 91 ? -4.058 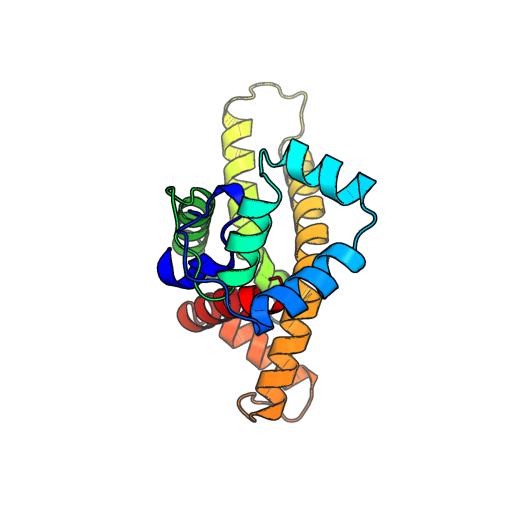-9.579 18.034 1.00 54.88 91 TYR A N 1
ATOM 770 C CA . TYR A 1 91 ? -2.904 -9.954 17.205 1.00 54.88 91 TYR A CA 1
ATOM 771 C C . TYR A 1 91 ? -3.160 -11.184 16.320 1.00 54.88 91 TYR A C 1
ATOM 773 O O . TYR A 1 91 ? -2.304 -11.580 15.530 1.00 54.88 91 TYR A O 1
ATOM 781 N N . LEU A 1 92 ? -4.337 -11.794 16.453 1.00 56.72 92 LEU A N 1
ATOM 782 C CA . LEU A 1 92 ? -4.792 -12.948 15.693 1.00 56.72 92 LEU A CA 1
ATOM 783 C C . LEU A 1 92 ? -5.288 -12.594 14.285 1.00 56.72 92 LEU A C 1
ATOM 785 O O . LEU A 1 92 ? -5.513 -13.493 13.478 1.00 56.72 92 LEU A O 1
ATOM 789 N N . SER A 1 93 ? -5.475 -11.310 13.961 1.00 66.12 93 SER A N 1
ATOM 790 C CA . SER A 1 93 ? -6.124 -10.918 12.709 1.00 66.12 93 SER A CA 1
ATOM 791 C C . SER A 1 93 ? -5.261 -10.020 11.822 1.00 66.12 93 SER A C 1
ATOM 793 O O . SER A 1 93 ? -4.614 -9.077 12.272 1.00 66.12 93 SER A O 1
ATOM 795 N N . PHE A 1 94 ? -5.349 -10.243 10.505 1.00 71.88 94 PHE A N 1
ATOM 796 C CA . PHE A 1 94 ? -4.801 -9.354 9.467 1.00 71.88 94 PHE A CA 1
ATOM 797 C C . PHE A 1 94 ? -5.304 -7.901 9.580 1.00 71.88 94 PHE A C 1
ATOM 799 O O . PHE A 1 94 ? -4.807 -7.017 8.882 1.00 71.88 94 PHE A O 1
ATOM 806 N N . GLN A 1 95 ? -6.280 -7.638 10.457 1.00 74.50 95 GLN A N 1
ATOM 807 C CA . GLN A 1 95 ? -6.806 -6.308 10.721 1.00 74.50 95 GLN A CA 1
ATOM 808 C C . GLN A 1 95 ? -5.730 -5.349 11.197 1.00 74.50 95 GLN A C 1
ATOM 810 O O . GLN A 1 95 ? -5.771 -4.177 10.824 1.00 74.50 95 GLN A O 1
ATOM 815 N N . SER A 1 96 ? -4.749 -5.830 11.962 1.00 75.94 96 SER A N 1
ATOM 816 C CA . SER A 1 96 ? -3.748 -4.945 12.547 1.00 75.94 96 SER A CA 1
ATOM 817 C C . SER A 1 96 ? -2.869 -4.237 11.517 1.00 75.94 96 SER A C 1
ATOM 819 O O . SER A 1 96 ? -2.448 -3.108 11.744 1.00 75.94 96 SER A O 1
ATOM 821 N N . LEU A 1 97 ? -2.691 -4.837 10.338 1.00 80.06 97 LEU A N 1
ATOM 822 C CA . LEU A 1 97 ? -1.952 -4.237 9.222 1.00 80.06 97 LEU A CA 1
ATOM 823 C C . LEU A 1 97 ? -2.652 -3.007 8.644 1.00 80.06 97 LEU A C 1
ATOM 825 O O . LEU A 1 97 ? -2.017 -2.076 8.158 1.00 80.06 97 LEU A O 1
ATOM 829 N N . ILE A 1 98 ? -3.981 -3.030 8.663 1.00 86.00 98 ILE A N 1
ATOM 830 C CA . ILE A 1 98 ? -4.830 -2.044 7.994 1.00 86.00 98 ILE A CA 1
ATOM 831 C C . ILE A 1 98 ? -5.361 -1.027 9.003 1.00 86.00 98 ILE A C 1
ATOM 833 O O . ILE A 1 98 ? -5.759 0.074 8.626 1.00 86.00 98 ILE A O 1
ATOM 837 N N . HIS A 1 99 ? -5.321 -1.366 10.290 1.00 84.44 99 HIS A N 1
ATOM 838 C CA . HIS A 1 99 ? -5.821 -0.537 11.373 1.00 84.44 99 HIS A CA 1
ATOM 839 C C . HIS A 1 99 ? -5.296 0.909 11.357 1.00 84.44 99 HIS A C 1
ATOM 841 O O . HIS A 1 99 ? -6.138 1.803 11.473 1.00 84.44 99 HIS A O 1
ATOM 847 N N . PRO A 1 100 ? -3.995 1.190 11.109 1.00 85.50 100 PRO A N 1
ATOM 848 C CA . PRO A 1 100 ? -3.510 2.570 11.003 1.00 85.50 100 PRO A CA 1
ATOM 849 C C . PRO A 1 100 ? -4.284 3.400 9.970 1.00 85.50 100 PRO A C 1
ATOM 851 O O . PRO A 1 100 ? -4.706 4.524 10.242 1.00 85.50 100 PRO A O 1
ATOM 854 N N . PHE A 1 101 ? -4.572 2.803 8.811 1.00 89.31 101 PHE A N 1
ATOM 855 C CA . PHE A 1 101 ? -5.323 3.438 7.729 1.00 89.31 101 PHE A CA 1
ATOM 856 C C . PHE A 1 101 ? -6.789 3.664 8.089 1.00 89.31 101 PHE A C 1
ATOM 858 O O . PHE A 1 101 ? -7.354 4.699 7.736 1.00 89.31 101 PHE A O 1
ATOM 865 N N . ILE A 1 102 ? -7.407 2.731 8.818 1.00 90.00 102 ILE A N 1
ATOM 866 C CA . ILE A 1 102 ? -8.800 2.871 9.259 1.00 90.00 102 ILE A CA 1
ATOM 867 C C . ILE A 1 102 ? -8.938 3.962 10.315 1.00 90.00 102 ILE A C 1
ATOM 869 O O . ILE A 1 102 ? -9.850 4.783 10.223 1.00 90.00 102 ILE A O 1
ATOM 873 N N . ILE A 1 103 ? -8.024 4.015 11.285 1.00 88.06 103 ILE A N 1
ATOM 874 C CA . ILE A 1 103 ? -8.022 5.055 12.318 1.00 88.06 103 ILE A CA 1
ATOM 875 C C . ILE A 1 103 ? -7.793 6.432 11.700 1.00 88.06 103 ILE A C 1
ATOM 877 O O . ILE A 1 103 ? -8.526 7.371 12.017 1.00 88.06 103 ILE A O 1
ATOM 881 N N . TYR A 1 104 ? -6.837 6.554 10.778 1.00 90.38 104 TYR A N 1
ATOM 882 C CA . TYR A 1 104 ? -6.613 7.802 10.054 1.00 90.38 104 TYR A CA 1
ATOM 883 C C . TYR A 1 104 ? -7.853 8.219 9.250 1.00 90.38 104 TYR A C 1
ATOM 885 O O . TYR A 1 104 ? -8.330 9.345 9.392 1.00 90.38 104 TYR A O 1
ATOM 893 N N . ALA A 1 105 ? -8.446 7.302 8.477 1.00 91.25 105 ALA A N 1
ATOM 894 C CA . ALA A 1 105 ? -9.658 7.582 7.710 1.00 91.25 105 ALA A CA 1
ATOM 895 C C . ALA A 1 105 ? -10.820 8.029 8.608 1.00 91.25 105 ALA A C 1
ATOM 897 O O . ALA A 1 105 ? -11.493 9.008 8.289 1.00 91.25 105 ALA A O 1
ATOM 898 N N . LYS A 1 106 ? -11.021 7.371 9.756 1.00 90.56 106 LYS A N 1
ATOM 899 C CA . LYS A 1 106 ? -12.040 7.748 10.741 1.00 90.56 106 LYS A CA 1
ATOM 900 C C . LYS A 1 106 ? -11.844 9.186 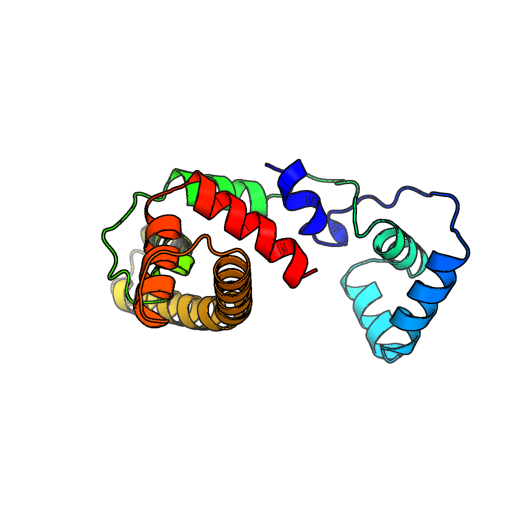11.231 1.00 90.56 106 LYS A C 1
ATOM 902 O O . LYS A 1 106 ? -12.788 9.971 11.165 1.00 90.56 106 LYS A O 1
ATOM 907 N N . LYS A 1 107 ? -10.619 9.565 11.618 1.00 89.25 107 LYS A N 1
ATOM 908 C CA . LYS A 1 107 ? -10.285 10.942 12.039 1.00 89.25 107 LYS A CA 1
ATOM 909 C C . LYS A 1 107 ? -10.592 11.969 10.939 1.00 89.25 107 LYS A C 1
ATOM 911 O O . LYS A 1 107 ? -11.166 13.023 11.221 1.00 89.25 107 LYS A O 1
ATOM 916 N N . GLN A 1 108 ? -10.248 11.663 9.686 1.00 90.31 108 GLN A N 1
ATOM 917 C CA . GLN A 1 108 ? -10.520 12.549 8.548 1.00 90.31 108 GLN A CA 1
ATOM 918 C C . GLN A 1 108 ? -12.026 12.706 8.293 1.00 90.31 108 GLN A C 1
ATOM 920 O O . GLN A 1 108 ? -12.514 13.823 8.115 1.00 90.31 108 GLN A O 1
ATOM 925 N N . ILE A 1 109 ? -12.780 11.606 8.339 1.00 90.06 109 ILE A N 1
ATOM 926 C CA . ILE A 1 109 ? -14.238 11.605 8.171 1.00 90.06 109 ILE A CA 1
ATOM 927 C C . ILE A 1 109 ? -14.912 12.428 9.276 1.00 90.06 109 ILE A C 1
ATOM 929 O O . ILE A 1 109 ? -15.724 13.307 8.984 1.00 90.06 109 ILE A O 1
ATOM 933 N N . GLU A 1 110 ? -14.539 12.208 10.535 1.00 86.94 110 GLU A N 1
ATOM 934 C CA . GLU A 1 110 ? -15.050 12.980 11.671 1.00 86.94 110 GLU A CA 1
ATOM 935 C C . GLU A 1 110 ? -14.756 14.477 11.507 1.00 86.94 110 GLU A C 1
ATOM 937 O O . GLU A 1 110 ? -15.629 15.313 11.739 1.00 86.94 110 GLU A O 1
ATOM 942 N N . CYS A 1 111 ? -13.555 14.838 11.043 1.00 88.38 111 CYS A N 1
ATOM 943 C CA . CYS A 1 111 ? -13.187 16.227 10.773 1.00 88.38 111 CYS A CA 1
ATOM 944 C C . CYS A 1 111 ? -14.046 16.864 9.666 1.00 88.38 111 CYS A C 1
ATOM 946 O O . CYS A 1 111 ? -14.481 18.011 9.804 1.00 88.38 111 CYS A O 1
ATOM 948 N N . LEU A 1 112 ? -14.349 16.121 8.598 1.00 88.12 112 LEU A N 1
ATOM 949 C CA . LEU A 1 112 ? -15.252 16.573 7.536 1.00 88.12 112 LEU A CA 1
ATOM 950 C C . LEU A 1 112 ? -16.674 16.795 8.066 1.00 88.12 112 LEU A C 1
ATOM 952 O O . LEU A 1 112 ? -17.299 17.812 7.753 1.00 88.12 112 LEU A O 1
ATOM 956 N N . PHE A 1 113 ? -17.162 15.891 8.917 1.00 87.12 113 PHE A N 1
ATOM 957 C CA . PHE A 1 113 ? -18.503 15.974 9.490 1.00 87.12 113 PHE A CA 1
ATOM 958 C C . PHE A 1 113 ? -18.648 16.988 10.630 1.00 87.12 113 PHE A C 1
ATOM 960 O O . PHE A 1 113 ? -19.767 17.427 10.873 1.00 87.12 113 PHE A O 1
ATOM 967 N N . LYS A 1 114 ? -17.565 17.476 11.259 1.00 83.62 114 LYS A N 1
ATOM 968 C CA . LYS A 1 114 ? -17.633 18.595 12.232 1.00 83.62 114 LYS A CA 1
ATOM 969 C C . LYS A 1 114 ? -18.316 19.846 11.669 1.00 83.62 114 LYS A C 1
ATOM 971 O O . LYS A 1 114 ? -18.844 20.653 12.427 1.00 83.62 114 LYS A O 1
ATOM 976 N N . LYS A 1 115 ? -18.290 20.025 10.345 1.00 78.50 115 LYS A N 1
ATOM 977 C CA . LYS A 1 115 ? -18.921 21.155 9.643 1.00 78.50 115 LYS A CA 1
ATOM 978 C C . LYS A 1 115 ? -20.401 20.915 9.315 1.00 78.50 115 LYS A C 1
ATOM 980 O O . LYS A 1 115 ? -21.065 21.825 8.827 1.00 78.50 115 LYS A O 1
ATOM 985 N N . VAL A 1 116 ? -20.918 19.712 9.564 1.00 80.50 116 VAL A N 1
ATOM 986 C CA . VAL A 1 116 ? -22.306 19.326 9.303 1.00 80.50 116 VAL A CA 1
ATOM 987 C C . VAL A 1 116 ? -23.112 19.482 10.590 1.00 80.50 116 VAL A C 1
ATOM 989 O O . VAL A 1 116 ? -22.914 18.758 11.555 1.00 80.50 116 VAL A O 1
ATOM 992 N N . THR A 1 117 ? -24.046 20.430 10.602 1.00 68.75 117 THR A N 1
ATOM 993 C CA . THR A 1 117 ? -24.895 20.750 11.766 1.00 68.75 117 THR A CA 1
ATOM 994 C C . THR A 1 117 ? -26.256 20.048 11.743 1.00 68.75 117 THR A C 1
ATOM 996 O O . THR A 1 117 ? -27.118 20.321 12.575 1.00 68.75 117 THR A O 1
ATOM 999 N N . SER A 1 118 ? -26.485 19.167 10.766 1.00 74.75 118 SER A N 1
ATOM 1000 C CA . SER A 1 118 ? -27.774 18.507 10.570 1.00 74.75 118 SER A CA 1
ATOM 1001 C C . SER A 1 118 ? -27.885 17.231 11.399 1.00 74.75 118 SER A C 1
ATOM 1003 O O . SER A 1 118 ? -27.143 16.277 11.178 1.00 74.75 118 SER A O 1
ATOM 1005 N N . ASN A 1 119 ? -28.897 17.170 12.264 1.00 75.56 119 ASN A N 1
ATOM 1006 C CA . ASN A 1 119 ? -29.250 15.963 13.023 1.00 75.56 119 ASN A CA 1
ATOM 1007 C C . ASN A 1 119 ? -29.923 14.876 12.159 1.00 75.56 119 ASN A C 1
ATOM 1009 O O . ASN A 1 119 ? -30.283 13.821 12.672 1.00 75.56 119 ASN A O 1
ATOM 1013 N N . LEU A 1 120 ? -30.126 15.124 10.858 1.00 81.31 120 LEU A N 1
ATOM 1014 C CA . LEU A 1 120 ? -30.741 14.161 9.935 1.00 81.31 120 LEU A CA 1
ATOM 1015 C C . LEU A 1 120 ? -29.791 13.026 9.533 1.00 81.31 120 LEU A C 1
ATOM 1017 O O . LEU A 1 120 ? -30.234 12.041 8.947 1.00 81.31 120 LEU A O 1
ATOM 1021 N N . ILE A 1 121 ? -28.493 13.169 9.807 1.00 80.88 121 ILE A N 1
ATOM 1022 C CA . ILE A 1 121 ? -27.469 12.196 9.432 1.00 80.88 121 ILE A CA 1
ATOM 1023 C C . ILE A 1 121 ? -26.889 11.584 10.703 1.00 80.88 121 ILE A C 1
ATOM 1025 O O . ILE A 1 121 ? -26.316 12.283 11.536 1.00 80.88 121 ILE A O 1
ATOM 1029 N N . ASN A 1 122 ? -26.982 10.259 10.824 1.00 87.81 122 ASN A N 1
ATOM 1030 C CA . ASN A 1 122 ? -26.235 9.524 11.835 1.00 87.81 122 ASN A CA 1
ATOM 1031 C C . ASN A 1 122 ? -24.768 9.401 11.381 1.00 87.81 122 ASN A C 1
ATOM 1033 O O . ASN A 1 122 ? -24.406 8.483 10.643 1.00 87.81 122 ASN A O 1
ATOM 1037 N N . ILE A 1 123 ? -23.942 10.367 11.796 1.00 86.62 123 ILE A N 1
ATOM 1038 C CA . ILE A 1 123 ? -22.521 10.462 11.422 1.00 86.62 123 ILE A CA 1
ATOM 1039 C C . ILE A 1 123 ? -21.757 9.198 11.823 1.00 86.62 123 ILE A C 1
ATOM 1041 O O . ILE A 1 123 ? -20.915 8.740 11.057 1.00 86.62 123 ILE A O 1
ATOM 1045 N N . GLU A 1 124 ? -22.065 8.607 12.977 1.00 88.62 124 GLU A N 1
ATOM 1046 C CA . GLU A 1 124 ? -21.420 7.378 13.448 1.00 88.62 124 GLU A CA 1
ATOM 1047 C C . GLU A 1 124 ? -21.675 6.215 12.483 1.00 88.62 124 GLU A C 1
ATOM 1049 O O . GLU A 1 124 ? -20.733 5.571 12.028 1.00 88.62 124 GLU A O 1
ATOM 1054 N N . THR A 1 125 ? -22.932 6.011 12.079 1.00 90.38 125 THR A N 1
ATOM 1055 C CA . THR A 1 125 ? -23.308 4.948 11.131 1.00 90.38 125 THR A CA 1
ATOM 1056 C C . THR A 1 125 ? -22.666 5.155 9.761 1.00 90.38 125 THR A C 1
ATOM 1058 O O . THR A 1 125 ? -22.173 4.206 9.152 1.00 90.38 125 THR A O 1
ATOM 1061 N N . VAL A 1 126 ? -22.641 6.397 9.267 1.00 90.12 126 VAL A N 1
ATOM 1062 C CA . VAL A 1 126 ? -22.000 6.724 7.984 1.00 90.12 126 VAL A CA 1
ATOM 1063 C C . VAL A 1 126 ? -20.494 6.496 8.061 1.00 90.12 126 VAL A C 1
ATOM 1065 O O . VAL A 1 126 ? -19.922 5.880 7.164 1.00 90.12 126 VAL A O 1
ATOM 1068 N N . THR A 1 127 ? -19.860 6.947 9.143 1.00 91.69 127 THR A N 1
ATOM 1069 C CA . THR A 1 127 ? -18.424 6.759 9.372 1.00 91.69 127 THR A CA 1
ATOM 1070 C C . THR A 1 127 ? -18.088 5.276 9.398 1.00 91.69 127 THR A C 1
ATOM 1072 O O . THR A 1 127 ? -17.220 4.856 8.639 1.00 91.69 127 THR A O 1
ATOM 1075 N N . GLN A 1 128 ? -18.836 4.483 10.172 1.00 91.94 128 GLN A N 1
ATOM 1076 C CA . GLN A 1 128 ? -18.654 3.037 10.263 1.00 91.94 128 GLN A CA 1
ATOM 1077 C C . GLN A 1 128 ? -18.804 2.359 8.895 1.00 91.94 128 GLN A C 1
ATOM 1079 O O . GLN A 1 128 ? -17.940 1.589 8.486 1.00 91.94 128 GLN A O 1
ATOM 1084 N N . SER A 1 129 ? -19.850 2.706 8.138 1.00 94.12 129 SER A N 1
ATOM 1085 C CA . SER A 1 129 ? -20.076 2.147 6.802 1.00 94.12 129 SER A CA 1
ATOM 1086 C C . SER A 1 129 ? -18.927 2.452 5.834 1.00 94.12 129 SER A C 1
ATOM 1088 O O . SER A 1 129 ? -18.526 1.576 5.063 1.00 94.12 129 SER A O 1
ATOM 1090 N N . ILE A 1 130 ? -18.375 3.668 5.874 1.00 93.50 130 ILE A N 1
ATOM 1091 C CA . ILE A 1 130 ? -17.232 4.050 5.036 1.00 93.50 130 ILE A CA 1
ATOM 1092 C C . ILE A 1 130 ? -15.971 3.299 5.478 1.00 93.50 130 ILE A C 1
ATOM 1094 O O . ILE A 1 130 ? -15.248 2.772 4.628 1.00 93.50 130 ILE A O 1
ATOM 1098 N N . THR A 1 131 ? -15.704 3.222 6.784 1.00 92.12 131 THR A N 1
ATOM 1099 C CA . THR A 1 131 ? -14.521 2.531 7.308 1.00 92.12 131 THR A CA 1
ATOM 1100 C C . THR A 1 131 ? -14.568 1.028 7.054 1.00 92.12 131 THR A C 1
ATOM 1102 O O . THR A 1 131 ? -13.540 0.457 6.703 1.00 92.12 131 THR A O 1
ATOM 1105 N N . ASP A 1 132 ? -15.741 0.396 7.123 1.00 91.69 132 ASP A N 1
ATOM 1106 C CA . ASP A 1 132 ? -15.912 -1.029 6.812 1.00 91.69 132 ASP A CA 1
ATOM 1107 C C . ASP A 1 132 ? -15.664 -1.313 5.328 1.00 91.69 132 ASP A C 1
ATOM 1109 O O . ASP A 1 132 ? -14.968 -2.266 4.966 1.00 91.69 132 ASP A O 1
ATOM 1113 N N . ALA A 1 133 ? -16.181 -0.449 4.449 1.00 93.69 133 ALA A N 1
ATOM 1114 C CA . ALA A 1 133 ? -15.937 -0.554 3.016 1.00 93.69 133 ALA A CA 1
ATOM 1115 C C . ALA A 1 133 ? -14.449 -0.365 2.674 1.00 93.69 133 ALA A C 1
ATOM 1117 O O . ALA A 1 133 ? -13.912 -1.074 1.816 1.00 93.69 133 ALA A O 1
ATOM 1118 N N . LEU A 1 134 ? -13.773 0.572 3.346 1.00 92.88 134 LEU A N 1
ATOM 1119 C CA . LEU A 1 134 ? -12.335 0.787 3.201 1.00 92.88 134 LEU A CA 1
ATOM 1120 C C . LEU A 1 134 ? -11.544 -0.427 3.698 1.00 92.88 134 LEU A C 1
ATOM 1122 O O . LEU A 1 134 ? -10.675 -0.921 2.979 1.00 92.88 134 LEU A O 1
ATOM 1126 N N . TYR A 1 135 ? -11.888 -0.940 4.880 1.00 90.50 135 TYR A N 1
ATOM 1127 C CA . TYR A 1 135 ? -11.279 -2.127 5.465 1.00 90.50 135 TYR A CA 1
ATOM 1128 C C . TYR A 1 135 ? -11.359 -3.321 4.516 1.00 90.50 135 TYR A C 1
ATOM 1130 O O . TYR A 1 135 ? -10.331 -3.909 4.189 1.00 90.50 135 TYR A O 1
ATOM 1138 N N . ALA A 1 136 ? -12.550 -3.638 4.002 1.00 90.00 136 ALA A N 1
ATOM 1139 C CA . ALA A 1 136 ? -12.744 -4.773 3.105 1.00 90.00 136 ALA A CA 1
ATOM 1140 C C . AL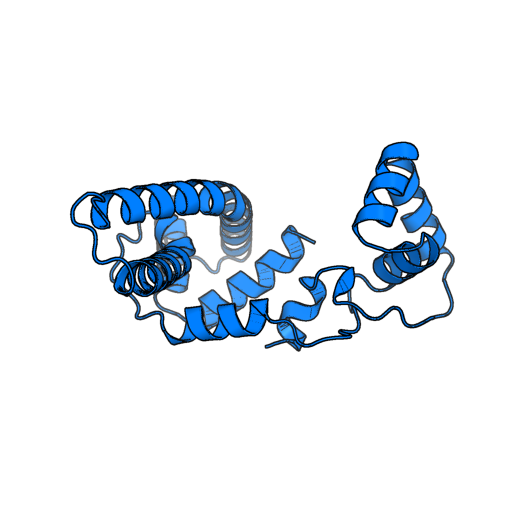A A 1 136 ? -11.858 -4.684 1.850 1.00 90.00 136 ALA A C 1
ATOM 1142 O O . ALA A 1 136 ? -11.269 -5.681 1.426 1.00 90.00 136 ALA A O 1
ATOM 1143 N N . ARG A 1 137 ? -11.721 -3.482 1.272 1.00 91.19 137 ARG A N 1
ATOM 1144 C CA . ARG A 1 137 ? -10.882 -3.250 0.087 1.00 91.19 137 ARG A CA 1
ATOM 1145 C C . ARG A 1 137 ? -9.398 -3.396 0.394 1.00 91.19 137 ARG A C 1
ATOM 1147 O O . ARG A 1 137 ? -8.711 -4.138 -0.305 1.00 91.19 137 ARG A O 1
ATOM 1154 N N . LEU A 1 138 ? -8.917 -2.728 1.440 1.00 89.12 138 LEU A N 1
ATOM 1155 C CA . LEU A 1 138 ? -7.511 -2.795 1.842 1.00 89.12 138 LEU A CA 1
ATOM 1156 C C . LEU A 1 138 ? -7.119 -4.218 2.250 1.00 89.12 138 LEU A C 1
ATOM 1158 O O . LEU A 1 138 ? -6.055 -4.696 1.868 1.00 89.12 138 LEU A O 1
ATOM 1162 N N . HIS A 1 139 ? -8.013 -4.929 2.933 1.00 87.38 139 HIS A N 1
ATOM 1163 C CA . HIS A 1 139 ? -7.823 -6.320 3.328 1.00 87.38 139 HIS A CA 1
ATOM 1164 C C . HIS A 1 139 ? -7.582 -7.232 2.132 1.00 87.38 139 HIS A C 1
ATOM 1166 O O . HIS A 1 139 ? -6.597 -7.967 2.111 1.00 87.38 139 HIS A O 1
ATOM 1172 N N . ILE A 1 140 ? -8.415 -7.135 1.095 1.00 86.56 140 ILE A N 1
ATOM 1173 C CA . ILE A 1 140 ? -8.229 -7.926 -0.127 1.00 86.56 140 ILE A CA 1
ATOM 1174 C C . ILE A 1 140 ? -6.896 -7.590 -0.815 1.00 86.56 140 ILE A C 1
ATOM 1176 O O . ILE A 1 140 ? -6.225 -8.496 -1.312 1.00 86.56 140 ILE A O 1
ATOM 1180 N N . MET A 1 141 ? -6.505 -6.313 -0.844 1.00 84.25 141 MET 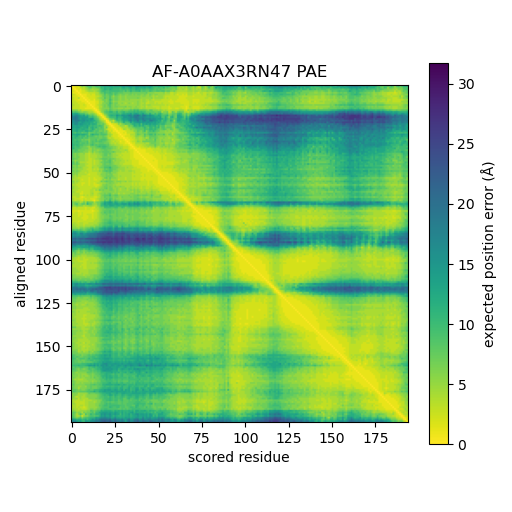A N 1
ATOM 1181 C CA . MET A 1 141 ? -5.271 -5.872 -1.505 1.00 84.25 141 MET A CA 1
ATOM 1182 C C . MET A 1 141 ? -4.010 -6.353 -0.779 1.00 84.25 141 MET A C 1
ATOM 1184 O O . MET A 1 141 ? -3.078 -6.833 -1.418 1.00 84.25 141 MET A O 1
ATOM 1188 N N . VAL A 1 142 ? -3.983 -6.242 0.549 1.00 83.50 142 VAL A N 1
ATOM 1189 C CA . VAL A 1 142 ? -2.773 -6.462 1.354 1.00 83.50 142 VAL A CA 1
ATOM 1190 C C . VAL A 1 142 ? -2.564 -7.939 1.697 1.00 83.50 142 VAL A C 1
ATOM 1192 O O . VAL A 1 142 ? -1.423 -8.386 1.796 1.00 83.50 142 VAL A O 1
ATOM 1195 N N . MET A 1 143 ? -3.634 -8.734 1.817 1.00 83.81 143 MET A N 1
ATOM 1196 C CA . MET A 1 143 ? -3.554 -10.118 2.304 1.00 83.81 143 MET A CA 1
ATOM 1197 C C . MET A 1 143 ? -2.577 -10.992 1.502 1.00 83.81 143 MET A C 1
ATOM 1199 O O . MET A 1 143 ? -1.801 -11.739 2.094 1.00 83.81 143 MET A O 1
ATOM 1203 N N . LYS A 1 144 ? -2.564 -10.883 0.166 1.00 84.25 144 LYS A N 1
ATOM 1204 C CA . LYS A 1 144 ? -1.639 -11.668 -0.673 1.00 84.25 144 LYS A CA 1
ATOM 1205 C C . LYS A 1 144 ? -0.176 -11.323 -0.397 1.00 84.25 144 LYS A C 1
ATOM 1207 O O . LYS A 1 144 ? 0.649 -12.230 -0.325 1.00 84.25 144 LYS A O 1
ATOM 1212 N N . CYS A 1 145 ? 0.127 -10.039 -0.211 1.00 83.94 145 CYS A N 1
ATOM 1213 C CA . CYS A 1 145 ? 1.475 -9.574 0.099 1.00 83.94 145 CYS A CA 1
ATOM 1214 C C . CYS A 1 145 ? 1.917 -10.062 1.482 1.00 83.94 145 CYS A C 1
ATOM 1216 O O . CYS A 1 145 ? 3.014 -10.584 1.621 1.00 83.94 145 CYS A O 1
ATOM 1218 N N . VAL A 1 146 ? 1.037 -9.994 2.485 1.00 83.88 146 VAL A N 1
ATOM 1219 C CA . VAL A 1 146 ? 1.341 -10.481 3.843 1.00 83.88 146 VAL A CA 1
ATOM 1220 C C . VAL A 1 146 ? 1.617 -11.976 3.838 1.00 83.88 146 VAL A C 1
ATOM 1222 O O . VAL A 1 146 ? 2.598 -12.423 4.417 1.00 83.88 146 VAL A O 1
ATOM 1225 N N . ILE A 1 147 ? 0.772 -12.763 3.166 1.00 85.50 147 ILE A N 1
ATOM 1226 C CA . ILE A 1 147 ? 0.966 -14.214 3.067 1.00 85.50 147 ILE A CA 1
ATOM 1227 C C . ILE A 1 147 ? 2.323 -14.524 2.428 1.00 85.50 147 ILE A C 1
ATOM 1229 O O . ILE A 1 147 ? 3.010 -15.448 2.864 1.00 85.50 147 ILE A O 1
ATOM 1233 N N . LEU A 1 148 ? 2.721 -13.776 1.398 1.00 86.94 148 LEU A N 1
ATOM 1234 C CA . LEU A 1 148 ? 4.026 -13.939 0.769 1.00 86.94 148 LEU A CA 1
ATOM 1235 C C . LEU A 1 148 ? 5.169 -13.612 1.740 1.00 86.94 148 LEU A C 1
ATOM 1237 O O . LEU A 1 148 ? 6.062 -14.439 1.903 1.00 86.94 148 LEU A O 1
ATOM 1241 N N . GLU A 1 149 ? 5.103 -12.477 2.432 1.00 85.69 149 GLU A N 1
ATOM 1242 C CA . GLU A 1 149 ? 6.125 -12.049 3.396 1.00 85.69 149 GLU A CA 1
ATOM 1243 C C . GLU A 1 149 ? 6.262 -13.026 4.568 1.00 85.69 149 GLU A C 1
ATOM 1245 O O . GLU A 1 149 ? 7.370 -13.435 4.906 1.00 85.69 149 GLU A O 1
ATOM 1250 N N . VAL A 1 150 ? 5.146 -13.509 5.122 1.00 86.62 150 VAL A N 1
ATOM 1251 C CA . VAL A 1 150 ? 5.144 -14.551 6.161 1.00 86.62 150 VAL A CA 1
ATOM 1252 C C . VAL A 1 150 ? 5.802 -15.832 5.641 1.00 86.62 150 VAL A C 1
ATOM 1254 O O . VAL A 1 150 ? 6.580 -16.475 6.345 1.00 86.62 150 VAL A O 1
ATOM 1257 N N . ASN A 1 151 ? 5.529 -16.218 4.392 1.00 86.44 151 ASN A N 1
ATOM 1258 C CA . ASN A 1 151 ? 6.155 -17.389 3.781 1.00 86.44 151 ASN A CA 1
ATOM 1259 C C . ASN A 1 151 ? 7.660 -17.212 3.561 1.00 86.44 151 ASN A C 1
ATOM 1261 O O . ASN A 1 151 ? 8.402 -18.184 3.717 1.00 86.44 151 ASN A O 1
ATOM 1265 N N . ILE A 1 152 ? 8.105 -16.012 3.192 1.00 87.62 152 ILE A N 1
ATOM 1266 C CA . ILE A 1 152 ? 9.524 -15.679 3.050 1.00 87.62 152 ILE A CA 1
ATOM 1267 C C . ILE A 1 152 ? 10.196 -15.735 4.419 1.00 87.62 152 ILE A C 1
ATOM 1269 O O . ILE A 1 152 ? 11.144 -16.500 4.573 1.00 87.62 152 ILE A O 1
ATOM 1273 N N . ALA A 1 153 ? 9.651 -15.041 5.421 1.00 86.75 153 ALA A N 1
ATOM 1274 C CA . ALA A 1 153 ? 10.146 -15.040 6.797 1.00 86.75 153 ALA A CA 1
ATOM 1275 C C . ALA A 1 153 ? 10.246 -16.463 7.377 1.00 86.75 153 ALA A C 1
ATOM 1277 O O . ALA A 1 153 ? 11.240 -16.829 8.002 1.00 86.75 153 ALA A O 1
ATOM 1278 N N . ARG A 1 154 ? 9.260 -17.320 7.081 1.00 85.62 154 ARG A N 1
ATOM 1279 C CA . ARG A 1 154 ? 9.296 -18.743 7.437 1.00 85.62 154 ARG A CA 1
ATOM 1280 C C . ARG A 1 154 ? 10.447 -19.495 6.764 1.00 85.62 154 ARG A C 1
ATOM 1282 O O . ARG A 1 154 ? 11.047 -20.352 7.399 1.00 85.62 154 ARG A O 1
ATOM 1289 N N . LYS A 1 155 ? 10.727 -19.224 5.485 1.00 87.94 155 LYS A N 1
ATOM 1290 C CA . LYS A 1 155 ? 11.804 -19.889 4.728 1.00 87.94 155 LYS A CA 1
ATOM 1291 C C . LYS A 1 155 ? 13.201 -19.481 5.186 1.00 87.94 155 LYS A C 1
ATOM 1293 O O . LYS A 1 155 ? 14.113 -20.284 5.048 1.00 87.94 155 LYS A O 1
ATOM 1298 N N . ILE A 1 156 ? 13.360 -18.257 5.683 1.00 89.06 156 ILE A N 1
ATOM 1299 C CA . ILE A 1 156 ? 14.637 -17.748 6.204 1.00 89.06 156 ILE A CA 1
ATOM 1300 C C . ILE A 1 156 ? 14.783 -17.950 7.722 1.00 89.06 156 ILE A C 1
ATOM 1302 O O . ILE A 1 156 ? 15.720 -17.426 8.308 1.00 89.06 156 ILE A O 1
ATOM 1306 N N . GLU A 1 157 ? 13.865 -18.703 8.341 1.00 86.94 157 GLU A N 1
ATOM 1307 C CA . GLU A 1 157 ? 13.918 -19.132 9.748 1.00 86.94 157 GLU A CA 1
ATOM 1308 C C . GLU A 1 157 ? 13.966 -17.983 10.777 1.00 86.94 157 GLU A C 1
ATOM 1310 O O . GLU A 1 157 ? 14.546 -18.123 11.848 1.00 86.94 157 GLU A O 1
ATOM 1315 N N . VAL A 1 158 ? 13.303 -16.855 10.483 1.00 88.00 158 VAL A N 1
ATOM 1316 C CA . VAL A 1 158 ? 13.228 -15.687 11.395 1.00 88.00 158 VAL A CA 1
ATOM 1317 C C . VAL A 1 158 ? 11.924 -15.607 12.202 1.00 88.00 158 VAL A C 1
ATOM 1319 O O . VAL A 1 158 ? 11.691 -14.621 12.893 1.00 88.00 158 VAL A O 1
ATOM 1322 N N . LEU A 1 159 ? 11.040 -16.605 12.088 1.00 89.19 159 LEU A N 1
ATOM 1323 C CA . LEU A 1 159 ? 9.770 -16.653 12.823 1.00 89.19 159 LEU A CA 1
ATOM 1324 C C . LEU A 1 159 ? 9.860 -17.611 14.009 1.00 89.19 159 LEU A C 1
ATOM 1326 O O . LEU A 1 159 ? 10.282 -18.755 13.844 1.00 89.19 159 LEU A O 1
ATOM 1330 N N . GLU A 1 160 ? 9.372 -17.179 15.169 1.00 88.88 160 GLU A N 1
ATOM 1331 C CA . GLU A 1 160 ? 9.270 -18.024 16.362 1.00 88.88 160 GLU A CA 1
ATOM 1332 C C . GLU A 1 160 ? 7.923 -18.760 16.421 1.00 88.88 160 GLU A C 1
ATOM 1334 O O . GLU A 1 160 ? 6.891 -18.229 16.010 1.00 88.88 160 GLU A O 1
ATOM 1339 N N . GLY A 1 161 ? 7.934 -19.992 16.937 1.00 88.19 161 GLY A N 1
ATOM 1340 C CA . GLY A 1 161 ? 6.748 -20.839 17.092 1.00 88.19 161 GLY A CA 1
ATOM 1341 C C . GLY A 1 161 ? 6.918 -22.236 16.493 1.00 88.19 161 GLY A C 1
ATOM 1342 O O . GLY A 1 161 ? 7.594 -22.431 15.473 1.00 88.19 161 GLY A O 1
ATOM 1343 N N . ASP A 1 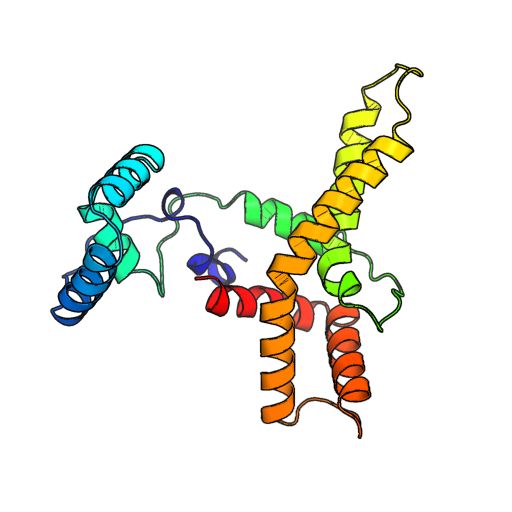162 ? 6.265 -23.216 17.104 1.00 87.50 162 ASP A N 1
ATOM 1344 C CA . ASP A 1 162 ? 6.309 -24.619 16.691 1.00 87.50 162 ASP A CA 1
ATOM 1345 C C . ASP A 1 162 ? 5.283 -24.906 15.587 1.00 87.50 162 ASP A C 1
ATOM 1347 O O . ASP A 1 162 ? 5.503 -25.744 14.707 1.00 87.50 162 ASP A O 1
ATOM 1351 N N . THR A 1 163 ? 4.182 -24.155 15.575 1.00 88.44 163 THR A N 1
ATOM 1352 C CA . THR A 1 163 ? 3.104 -24.267 14.589 1.00 88.44 163 THR A CA 1
ATOM 1353 C C . THR A 1 163 ? 3.124 -23.131 13.560 1.00 88.44 163 THR A C 1
ATOM 1355 O O . THR A 1 163 ? 3.715 -22.070 13.754 1.00 88.44 163 THR A O 1
ATOM 1358 N N . SER A 1 164 ? 2.442 -23.335 12.425 1.00 83.06 164 SER A N 1
ATOM 1359 C CA . SER A 1 164 ? 2.283 -22.268 11.419 1.00 83.06 164 SER A CA 1
ATOM 1360 C C . SER A 1 164 ? 1.493 -21.071 11.956 1.00 83.06 164 SER A C 1
ATOM 1362 O O . SER A 1 164 ? 1.720 -19.949 11.513 1.00 83.06 164 SER A O 1
ATOM 1364 N N . GLU A 1 165 ? 0.590 -21.311 12.906 1.00 84.38 165 GLU A N 1
ATOM 1365 C CA . GLU A 1 165 ? -0.225 -20.275 13.532 1.00 84.38 165 GLU A CA 1
ATOM 1366 C C . GLU A 1 165 ? 0.594 -19.419 14.500 1.00 84.38 165 GLU A C 1
ATOM 1368 O O . GLU A 1 165 ? 0.567 -18.198 14.396 1.00 84.38 165 GLU A O 1
ATOM 1373 N N . GLU A 1 166 ? 1.409 -20.034 15.359 1.00 86.94 166 GLU A N 1
ATOM 1374 C CA . GLU A 1 166 ? 2.305 -19.301 16.268 1.00 86.94 166 GLU A CA 1
ATOM 1375 C C . GLU A 1 166 ? 3.296 -18.420 15.500 1.00 86.94 166 GLU A C 1
ATOM 1377 O O . GLU A 1 166 ? 3.490 -17.258 15.848 1.00 86.94 166 GLU A O 1
ATOM 1382 N N . ARG A 1 167 ? 3.844 -18.925 14.388 1.00 87.00 167 ARG A N 1
ATOM 1383 C CA . ARG A 1 167 ? 4.741 -18.152 13.513 1.00 87.00 167 ARG A CA 1
ATOM 1384 C C . ARG A 1 167 ? 4.047 -16.969 12.850 1.00 87.00 167 ARG A C 1
ATOM 1386 O O . ARG A 1 167 ? 4.650 -15.909 12.688 1.00 87.00 167 ARG A O 1
ATOM 1393 N N . PHE A 1 168 ? 2.785 -17.138 12.461 1.00 85.75 168 PHE A N 1
ATOM 1394 C CA . PHE A 1 168 ? 1.978 -16.041 11.936 1.00 85.75 168 PHE A CA 1
ATOM 1395 C C . PHE A 1 168 ? 1.701 -14.991 13.017 1.00 85.75 168 PHE A C 1
ATOM 1397 O O . PHE A 1 168 ? 1.899 -13.801 12.785 1.00 85.75 168 PHE A O 1
ATOM 1404 N N . GLN A 1 169 ? 1.312 -15.423 14.216 1.00 85.12 169 GLN A N 1
ATOM 1405 C CA . GLN A 1 169 ? 1.085 -14.533 15.353 1.00 85.12 169 GLN A CA 1
ATOM 1406 C C . GLN A 1 169 ? 2.357 -13.774 15.746 1.00 85.12 169 GLN A C 1
ATOM 1408 O O . GLN A 1 169 ? 2.288 -12.584 16.048 1.00 85.12 169 GLN A O 1
ATOM 1413 N N . TYR A 1 170 ? 3.519 -14.432 15.703 1.00 86.56 170 TYR A N 1
ATOM 1414 C CA . TYR A 1 170 ? 4.813 -13.788 15.912 1.00 86.56 170 TYR A CA 1
ATOM 1415 C C . TYR A 1 170 ? 5.051 -12.683 14.882 1.00 86.56 170 TYR A C 1
ATOM 1417 O O . TYR A 1 170 ? 5.316 -11.545 15.260 1.00 86.56 170 TYR A O 1
ATOM 1425 N N . PHE A 1 171 ? 4.871 -12.981 13.591 1.00 86.94 171 PHE A N 1
ATOM 1426 C CA . PHE A 1 171 ? 5.006 -11.987 12.524 1.00 86.94 171 PHE A CA 1
ATOM 1427 C C . PHE A 1 171 ? 4.082 -10.777 12.736 1.00 86.94 171 PHE A C 1
ATOM 1429 O O . PHE A 1 171 ? 4.525 -9.633 12.661 1.00 86.94 171 PHE A O 1
ATOM 1436 N N . MET A 1 172 ? 2.805 -11.021 13.042 1.00 84.00 172 MET A N 1
ATOM 1437 C CA . MET A 1 172 ? 1.817 -9.960 13.265 1.00 84.00 172 MET A CA 1
ATOM 1438 C C . MET A 1 172 ? 2.137 -9.110 14.499 1.00 84.00 172 MET A C 1
ATOM 1440 O O . MET A 1 172 ? 1.909 -7.900 14.490 1.00 84.00 172 MET A O 1
ATOM 1444 N N . ARG A 1 173 ? 2.692 -9.721 15.551 1.00 81.50 173 ARG A N 1
ATOM 1445 C CA . ARG A 1 173 ? 3.150 -9.010 16.747 1.00 81.50 173 ARG A CA 1
ATOM 1446 C C . ARG A 1 173 ? 4.315 -8.085 16.432 1.00 81.50 173 ARG A C 1
ATOM 1448 O O . ARG A 1 173 ? 4.226 -6.904 16.747 1.00 81.50 173 ARG A O 1
ATOM 1455 N N . GLN A 1 174 ? 5.340 -8.602 15.756 1.00 81.44 174 GLN A N 1
ATOM 1456 C CA . GLN A 1 174 ? 6.494 -7.808 15.334 1.00 81.44 174 GLN A CA 1
ATOM 1457 C C . GLN A 1 174 ? 6.042 -6.624 14.469 1.00 81.44 174 GLN A C 1
ATOM 1459 O O . GLN A 1 174 ? 6.383 -5.485 14.764 1.00 81.44 174 GLN A O 1
ATOM 1464 N N . PHE A 1 175 ? 5.154 -6.854 13.496 1.00 79.69 175 PHE A N 1
ATOM 1465 C CA . PHE A 1 175 ? 4.594 -5.773 12.682 1.00 79.69 175 PHE A CA 1
ATOM 1466 C C . PHE A 1 175 ? 3.858 -4.711 13.521 1.00 79.69 175 PHE A C 1
ATOM 1468 O O . PHE A 1 175 ? 3.904 -3.517 13.231 1.00 79.69 175 PHE A O 1
ATOM 1475 N N . ASN A 1 176 ? 3.122 -5.120 14.553 1.00 77.12 176 ASN A N 1
ATOM 1476 C CA . ASN A 1 176 ? 2.346 -4.181 15.356 1.00 77.12 176 ASN A CA 1
ATOM 1477 C C . ASN A 1 176 ? 3.203 -3.361 16.314 1.00 77.12 176 ASN A C 1
ATOM 1479 O O . ASN A 1 176 ? 2.937 -2.167 16.476 1.00 77.12 176 ASN A O 1
ATOM 1483 N N . GLU A 1 177 ? 4.181 -3.996 16.947 1.00 78.00 177 GLU A N 1
ATOM 1484 C CA . GLU A 1 177 ? 4.952 -3.440 18.060 1.00 78.00 177 GLU A CA 1
ATOM 1485 C C . GLU A 1 177 ? 6.218 -2.720 17.589 1.00 78.00 177 GLU A C 1
ATOM 1487 O O . GLU A 1 177 ? 6.611 -1.731 18.204 1.00 78.00 177 GLU A O 1
ATOM 1492 N N . ASP A 1 178 ? 6.798 -3.142 16.466 1.00 81.31 178 ASP A N 1
ATOM 1493 C CA . ASP A 1 178 ? 8.002 -2.554 15.890 1.00 81.31 178 ASP A CA 1
ATOM 1494 C C . ASP A 1 178 ? 7.643 -1.638 14.704 1.00 81.31 178 ASP A C 1
ATOM 1496 O O . ASP A 1 178 ? 7.242 -2.071 13.618 1.00 81.31 178 ASP A O 1
ATOM 1500 N N . SER A 1 179 ? 7.757 -0.323 14.920 1.00 78.69 179 SER A N 1
ATOM 1501 C CA . SER A 1 179 ? 7.506 0.684 13.886 1.00 78.69 179 SER A CA 1
ATOM 1502 C C . SER A 1 179 ? 8.512 0.625 12.734 1.00 78.69 179 SER A C 1
ATOM 1504 O O . SER A 1 179 ? 8.119 0.895 11.595 1.00 78.69 179 SER A O 1
ATOM 1506 N N . GLU A 1 180 ? 9.766 0.243 12.987 1.00 81.88 180 GLU A N 1
ATOM 1507 C CA . GLU A 1 180 ? 10.784 0.084 11.948 1.00 81.88 180 GLU A CA 1
ATOM 1508 C C . GLU A 1 180 ? 10.469 -1.133 11.081 1.00 81.88 180 GLU A C 1
ATOM 1510 O O . GLU A 1 180 ? 10.443 -1.017 9.853 1.00 81.88 180 GLU A O 1
ATOM 1515 N N . MET A 1 181 ? 10.128 -2.268 11.699 1.00 80.75 181 MET A N 1
ATOM 1516 C CA . MET A 1 181 ? 9.732 -3.483 10.982 1.00 80.75 181 MET A CA 1
ATOM 1517 C C . MET A 1 181 ? 8.475 -3.259 10.136 1.00 80.75 181 MET A C 1
ATOM 1519 O O . MET A 1 181 ? 8.427 -3.650 8.968 1.00 80.75 181 MET A O 1
ATOM 1523 N N . ARG A 1 182 ? 7.468 -2.567 10.682 1.00 82.19 182 ARG A N 1
ATOM 1524 C CA . ARG A 1 182 ? 6.263 -2.167 9.939 1.00 82.19 182 ARG A CA 1
ATOM 1525 C C . ARG A 1 182 ? 6.586 -1.295 8.739 1.00 82.19 182 ARG A C 1
ATOM 1527 O O . ARG A 1 182 ? 6.047 -1.518 7.654 1.00 82.19 182 ARG A O 1
ATOM 1534 N N . MET A 1 183 ? 7.450 -0.302 8.924 1.00 82.94 183 MET A N 1
ATOM 1535 C CA . MET A 1 183 ? 7.874 0.575 7.842 1.00 82.94 183 MET A CA 1
ATOM 1536 C C . MET A 1 183 ? 8.637 -0.210 6.768 1.00 82.94 183 MET A C 1
ATOM 1538 O O . MET A 1 183 ? 8.414 0.006 5.579 1.00 82.94 183 MET A O 1
ATOM 1542 N N . GLU A 1 184 ? 9.488 -1.155 7.163 1.00 83.38 184 GLU A N 1
ATOM 1543 C CA . GLU A 1 184 ? 10.219 -2.007 6.228 1.00 83.38 184 GLU A CA 1
ATOM 1544 C C . GLU A 1 184 ? 9.291 -2.931 5.436 1.00 83.38 184 GLU A C 1
ATOM 1546 O O . GLU A 1 184 ? 9.387 -2.984 4.213 1.00 83.38 184 GLU A O 1
ATOM 1551 N N . PHE A 1 185 ? 8.313 -3.553 6.093 1.00 82.06 185 PHE A N 1
ATOM 1552 C CA . PHE A 1 185 ? 7.279 -4.343 5.426 1.00 82.06 185 PHE A CA 1
ATOM 1553 C C . PHE A 1 185 ? 6.503 -3.522 4.383 1.00 82.06 185 PHE A C 1
ATOM 1555 O O . PHE A 1 185 ? 6.275 -3.956 3.256 1.00 82.06 185 PHE A O 1
ATOM 1562 N N . LEU A 1 186 ? 6.108 -2.292 4.716 1.00 82.50 186 LEU A N 1
ATOM 1563 C CA . LEU A 1 186 ? 5.378 -1.443 3.771 1.00 82.50 186 LEU A CA 1
ATOM 1564 C C . LEU A 1 186 ? 6.248 -1.020 2.581 1.00 82.50 186 LEU A C 1
ATOM 1566 O O . LEU A 1 186 ? 5.732 -0.887 1.469 1.00 82.50 186 LEU A O 1
ATOM 1570 N N . LYS A 1 187 ? 7.567 -0.883 2.773 1.00 83.50 187 LYS A N 1
ATOM 1571 C CA . LYS A 1 187 ? 8.509 -0.721 1.659 1.00 83.50 187 LYS A CA 1
ATOM 1572 C C . LYS A 1 187 ? 8.659 -2.003 0.847 1.00 83.50 187 LYS A C 1
ATOM 1574 O O . LYS A 1 187 ? 8.800 -1.890 -0.367 1.00 83.50 187 LYS A O 1
ATOM 1579 N N . THR A 1 188 ? 8.653 -3.198 1.445 1.00 79.75 188 THR A N 1
ATOM 1580 C CA . THR A 1 188 ? 8.803 -4.449 0.679 1.00 79.75 188 THR A CA 1
ATOM 1581 C C . THR A 1 188 ? 7.583 -4.737 -0.191 1.00 79.75 188 THR A C 1
ATOM 1583 O O . THR A 1 188 ? 7.743 -5.204 -1.319 1.00 79.75 188 THR A O 1
ATOM 1586 N N . ILE A 1 189 ? 6.376 -4.343 0.239 1.00 75.69 189 ILE A N 1
ATOM 1587 C CA . ILE A 1 189 ? 5.153 -4.470 -0.575 1.00 75.69 189 ILE A CA 1
ATOM 1588 C C . ILE A 1 189 ? 5.307 -3.845 -1.972 1.00 75.69 189 ILE A C 1
ATOM 1590 O O . ILE A 1 189 ? 4.748 -4.373 -2.937 1.00 75.69 189 ILE A O 1
ATOM 1594 N N . GLN A 1 190 ? 6.078 -2.764 -2.124 1.00 69.38 190 GLN A N 1
ATOM 1595 C CA . GLN A 1 190 ? 6.241 -2.109 -3.427 1.00 69.38 190 GLN A CA 1
ATOM 1596 C C . GLN A 1 190 ? 6.889 -3.005 -4.492 1.00 69.38 190 GLN A C 1
ATOM 1598 O O . GLN A 1 190 ? 6.684 -2.781 -5.680 1.00 69.38 190 GLN A O 1
ATOM 1603 N N . TYR A 1 191 ? 7.649 -4.025 -4.083 1.00 67.94 191 TYR A N 1
ATOM 1604 C CA . TYR A 1 191 ? 8.258 -4.986 -5.003 1.00 67.94 191 TYR A CA 1
ATOM 1605 C C . TYR A 1 191 ? 7.260 -6.040 -5.501 1.00 67.94 191 TYR A C 1
ATOM 1607 O O . TYR A 1 191 ? 7.543 -6.723 -6.480 1.00 67.94 191 TYR A O 1
ATOM 1615 N N . TYR A 1 192 ? 6.097 -6.168 -4.854 1.00 64.25 192 TYR A N 1
ATOM 1616 C CA . TYR A 1 192 ? 5.048 -7.120 -5.233 1.00 64.25 192 TYR A CA 1
ATOM 1617 C C . TYR A 1 192 ? 3.890 -6.483 -5.997 1.00 64.25 192 TYR A C 1
ATOM 1619 O O . TYR A 1 192 ? 3.127 -7.196 -6.647 1.00 64.25 192 TYR A O 1
ATOM 1627 N N . LEU A 1 193 ? 3.732 -5.163 -5.885 1.00 53.38 193 LEU A N 1
ATOM 1628 C CA . LEU A 1 193 ? 2.655 -4.405 -6.527 1.00 53.38 193 LEU A CA 1
ATOM 1629 C C . LEU A 1 193 ? 3.109 -3.618 -7.770 1.00 53.38 193 LEU A C 1
ATOM 1631 O O . LEU A 1 193 ? 2.254 -3.029 -8.433 1.00 53.38 193 LEU A O 1
ATOM 1635 N N . GLY A 1 194 ? 4.418 -3.578 -8.047 1.00 46.12 194 GLY A N 1
ATOM 1636 C CA . GLY A 1 194 ? 5.039 -2.868 -9.173 1.00 46.12 194 GLY A CA 1
ATOM 1637 C C . GLY A 1 194 ? 5.248 -3.715 -10.421 1.00 46.12 194 GLY A C 1
ATOM 1638 O O . GLY A 1 194 ? 5.382 -4.952 -10.291 1.00 46.12 194 GLY A O 1
#

pLDDT: mean 81.79, std 8.93, range [46.12, 94.12]

Foldseek 3Di:
DCQLCVLVDDLLQFDQDDDDDDPVLVVVLVVVCVVDDVVVVVVVCVVSVHDPVSVSSCSVCNPPTHGPDDDVVVVVVVVLLVPDDQDPDPLQDPLLLCVSVLVSQLVVLVVVCVPPPDPPDPSVVVSVVVSVVVSVVVCVVCVVLLVVVLVVCVVVVVFDDPDSSNSSSRLSCCCRPPSVSVVVSVSVVSVVVD

Radius of gyration: 20.72 Å; Cα contacts (8 Å, |Δi|>4): 128; chains: 1; bounding box: 51×46×50 Å

Mean predicted aligned error: 8.22 Å

Secondary structure (DSSP, 8-state):
-HHHHGGGS-GGGEE-------HHHHHHHHHHHHSS-HHHHHHHHHHHT--HHHHHHHHHTTTSPEE-S--HHHHHHHHHHHT-------TTSTHHHHHHHHHHHHHHHHHHHTT---TTS-HHHHHHHHHHHHHHHHHHHHHHHHHHHHHHHHHTT----SSHHHHHHHHHHHHHH-HHHHHHHHHHHHHHH-

Organism: Bacillus subtilis (NCBI:txid1423)